Protein AF-A0A851W8B3-F1 (afdb_monomer_lite)

pLDDT: mean 76.83, std 20.34, range [38.62, 98.0]

Structure (mmCIF, N/CA/C/O backbone):
data_AF-A0A851W8B3-F1
#
_entry.id   AF-A0A851W8B3-F1
#
loop_
_atom_site.group_PDB
_atom_site.id
_atom_site.type_symbol
_atom_site.label_atom_id
_atom_site.label_alt_id
_atom_site.label_comp_id
_atom_site.label_asym_id
_atom_site.label_entity_id
_atom_site.label_seq_id
_atom_site.pdbx_PDB_ins_code
_atom_site.Cartn_x
_atom_site.Cartn_y
_atom_site.Cartn_z
_atom_site.occupancy
_atom_site.B_iso_or_equiv
_atom_site.auth_seq_id
_atom_site.auth_comp_id
_atom_site.auth_asym_id
_atom_site.auth_atom_id
_atom_site.pdbx_PDB_model_num
ATOM 1 N N . ILE A 1 1 ? 58.079 38.198 -48.930 1.00 39.62 1 ILE A N 1
ATOM 2 C CA . ILE A 1 1 ? 57.297 39.442 -49.091 1.00 39.62 1 ILE A CA 1
ATOM 3 C C . ILE A 1 1 ? 56.030 39.096 -49.849 1.00 39.62 1 ILE A C 1
ATOM 5 O O . ILE A 1 1 ? 56.110 38.680 -50.996 1.00 39.62 1 ILE A O 1
ATOM 9 N N . ASP A 1 2 ? 54.919 39.129 -49.119 1.00 40.56 2 ASP A N 1
ATOM 10 C CA . ASP A 1 2 ? 53.546 38.775 -49.499 1.00 40.56 2 ASP A CA 1
ATOM 11 C C . ASP A 1 2 ? 53.030 39.463 -50.774 1.00 40.56 2 ASP A C 1
ATOM 13 O O . ASP A 1 2 ? 53.602 40.455 -51.233 1.00 40.56 2 ASP A O 1
ATOM 17 N N . PRO A 1 3 ? 51.857 39.026 -51.271 1.00 45.47 3 PRO A N 1
ATOM 18 C CA . PRO A 1 3 ? 50.714 39.882 -50.969 1.00 45.47 3 PRO A CA 1
ATOM 19 C C . PRO A 1 3 ? 49.412 39.152 -50.593 1.00 45.47 3 PRO A C 1
ATOM 21 O O . PRO A 1 3 ? 48.930 38.257 -51.275 1.00 45.47 3 PRO A O 1
ATOM 24 N N . SER A 1 4 ? 48.780 39.723 -49.566 1.00 39.28 4 SER A N 1
ATOM 25 C CA . SER A 1 4 ? 47.351 40.055 -49.504 1.00 39.28 4 SER A CA 1
ATOM 26 C C . SER A 1 4 ? 46.337 38.912 -49.379 1.00 39.28 4 SER A C 1
ATOM 28 O O . SER A 1 4 ? 45.771 38.409 -50.347 1.00 39.28 4 SER A O 1
ATOM 30 N N . GLY A 1 5 ? 45.987 38.619 -48.125 1.00 44.12 5 GLY A N 1
ATOM 31 C CA . GLY A 1 5 ? 44.724 37.981 -47.785 1.00 44.12 5 GLY A CA 1
ATOM 32 C C . GLY A 1 5 ? 43.527 38.917 -47.995 1.00 44.12 5 GLY A C 1
ATOM 33 O O . GLY A 1 5 ? 43.524 40.062 -47.543 1.00 44.12 5 GLY A O 1
ATOM 34 N N . LYS A 1 6 ? 42.466 38.384 -48.608 1.00 40.47 6 LYS A N 1
ATOM 35 C CA . LYS A 1 6 ? 41.079 38.820 -48.401 1.00 40.47 6 LYS A CA 1
ATOM 36 C C . LYS A 1 6 ? 40.182 37.587 -48.316 1.00 40.47 6 LYS A C 1
ATOM 38 O O . LYS A 1 6 ? 40.152 36.763 -49.222 1.00 40.47 6 LYS A O 1
ATOM 43 N N . ALA A 1 7 ? 39.468 37.474 -47.200 1.00 48.59 7 ALA A N 1
ATOM 44 C CA . ALA A 1 7 ? 38.486 36.431 -46.938 1.00 48.59 7 ALA A CA 1
ATOM 45 C C . ALA A 1 7 ? 37.214 36.621 -47.787 1.00 48.59 7 ALA A C 1
ATOM 47 O O . ALA A 1 7 ? 36.738 37.754 -47.900 1.00 48.59 7 ALA A O 1
ATOM 48 N N . PRO A 1 8 ? 36.569 35.543 -48.264 1.00 40.97 8 PRO A N 1
ATOM 49 C CA . PRO A 1 8 ? 35.159 35.565 -48.607 1.00 40.97 8 PRO A CA 1
ATOM 50 C C . PRO A 1 8 ? 34.329 35.100 -47.402 1.00 40.97 8 PRO A C 1
ATOM 52 O O . PRO A 1 8 ? 34.408 33.958 -46.957 1.00 40.97 8 PRO A O 1
ATOM 55 N N . ARG A 1 9 ? 33.499 36.006 -46.878 1.00 55.78 9 ARG A N 1
ATOM 56 C CA . ARG A 1 9 ? 32.347 35.665 -46.035 1.00 55.78 9 ARG A CA 1
ATOM 57 C C . ARG A 1 9 ? 31.191 35.222 -46.935 1.00 55.78 9 ARG A C 1
ATOM 59 O O . ARG A 1 9 ? 30.772 36.014 -47.773 1.00 55.78 9 ARG A O 1
ATOM 66 N N . LYS A 1 10 ? 30.656 34.018 -46.716 1.00 38.62 10 LYS A N 1
ATOM 67 C CA . LYS A 1 10 ? 29.293 33.528 -47.045 1.00 38.62 10 LYS A CA 1
ATOM 68 C C . LYS A 1 10 ? 29.279 32.021 -46.750 1.00 38.62 10 LYS A C 1
ATOM 70 O O . LYS A 1 10 ? 30.287 31.375 -46.969 1.00 38.62 10 LYS A O 1
ATOM 75 N N . SER A 1 11 ? 28.234 31.372 -46.269 1.00 41.12 11 SER A N 1
ATOM 76 C CA . SER A 1 11 ? 26.909 31.764 -45.799 1.00 41.12 11 SER A CA 1
ATOM 77 C C . SER A 1 11 ? 26.352 30.553 -45.047 1.00 41.12 11 SER A C 1
ATOM 79 O O . SER A 1 11 ? 26.668 29.416 -45.366 1.00 41.12 11 SER A O 1
ATOM 81 N N . LYS A 1 12 ? 25.531 30.853 -44.047 1.00 51.69 12 LYS A N 1
ATOM 82 C CA . LYS A 1 12 ? 24.602 29.993 -43.311 1.00 51.69 12 LYS A CA 1
ATOM 83 C C . LYS A 1 12 ? 24.050 28.824 -44.151 1.00 51.69 12 LYS A C 1
ATOM 85 O O . LYS A 1 12 ? 23.305 29.079 -45.089 1.00 51.69 12 LYS A O 1
ATOM 90 N N . GLU A 1 13 ? 24.322 27.586 -43.741 1.00 40.06 13 GLU A N 1
ATOM 91 C CA . GLU A 1 13 ? 23.494 26.434 -44.107 1.00 40.06 13 GLU A CA 1
ATOM 92 C C . GLU A 1 13 ? 23.106 25.678 -42.838 1.00 40.06 13 GLU A C 1
ATOM 94 O O . GLU A 1 13 ? 23.927 25.129 -42.104 1.00 40.06 13 GLU A O 1
ATOM 99 N N . SER A 1 14 ? 21.818 25.768 -42.535 1.00 48.31 14 SER A N 1
ATOM 100 C CA . SER A 1 14 ? 21.138 2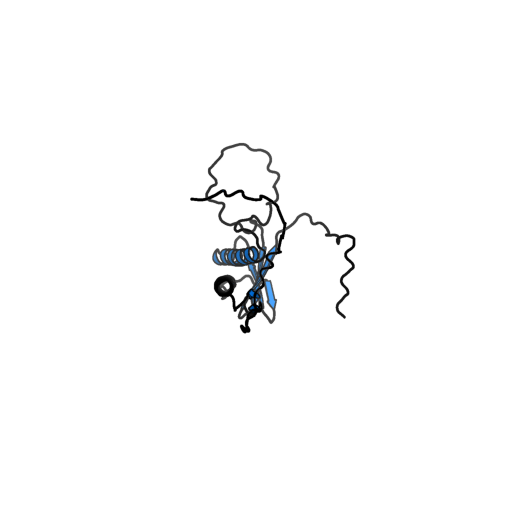5.015 -41.501 1.00 48.31 14 SER A CA 1
ATOM 101 C C . SER A 1 14 ? 21.162 23.539 -41.867 1.00 48.31 14 SER A C 1
ATOM 103 O O . SER A 1 14 ? 20.429 23.106 -42.748 1.00 48.31 14 SER A O 1
ATOM 105 N N . SER A 1 15 ? 21.945 22.755 -41.147 1.00 44.09 15 SER A N 1
ATOM 106 C CA . SER A 1 15 ? 21.656 21.338 -40.991 1.00 44.09 15 SER A CA 1
ATOM 107 C C . SER A 1 15 ? 21.432 21.112 -39.511 1.00 44.09 15 SER A C 1
ATOM 109 O O . SER A 1 15 ? 22.346 20.784 -38.760 1.00 44.09 15 SER A O 1
ATOM 111 N N . GLN A 1 16 ? 20.191 21.363 -39.087 1.00 54.66 16 GLN A N 1
ATOM 112 C CA . GLN A 1 16 ? 19.607 20.695 -37.930 1.00 54.66 16 GLN A CA 1
ATOM 113 C C . GLN A 1 16 ? 19.612 19.195 -38.244 1.00 54.66 16 GLN A C 1
ATOM 115 O O . GLN A 1 16 ? 18.591 18.618 -38.600 1.00 54.66 16 GLN A O 1
ATOM 120 N N . HIS A 1 17 ? 20.784 18.567 -38.205 1.00 53.41 17 HIS A N 1
ATOM 121 C CA . HIS A 1 17 ? 20.841 17.127 -38.137 1.00 53.41 17 HIS A CA 1
ATOM 122 C C . HIS A 1 17 ? 20.337 16.804 -36.741 1.00 53.41 17 HIS A C 1
ATOM 124 O O . HIS A 1 17 ? 20.988 17.140 -35.751 1.00 53.41 17 HIS A O 1
ATOM 130 N N . SER A 1 18 ? 19.121 16.258 -36.695 1.00 57.16 18 SER A N 1
ATOM 131 C CA . SER A 1 18 ? 18.605 15.525 -35.551 1.00 57.16 18 SER A CA 1
ATOM 132 C C . SER A 1 18 ? 19.767 14.727 -3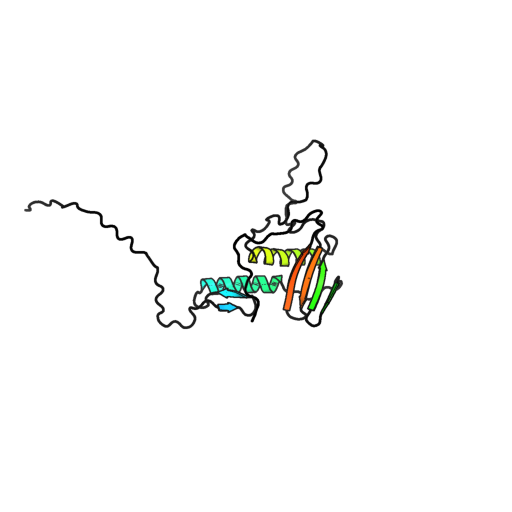4.978 1.00 57.16 18 SER A C 1
ATOM 134 O O . SER A 1 18 ? 20.280 13.813 -35.629 1.00 57.16 18 SER A O 1
ATOM 136 N N . LEU A 1 19 ? 20.253 15.130 -33.805 1.00 58.81 19 LEU A N 1
ATOM 137 C CA . LEU A 1 19 ? 21.128 14.294 -33.001 1.00 58.81 19 LEU A CA 1
ATOM 138 C C . LEU A 1 19 ? 20.236 13.194 -32.423 1.00 58.81 19 LEU A C 1
ATOM 140 O O . LEU A 1 19 ? 20.034 13.122 -31.214 1.00 58.81 19 LEU A O 1
ATOM 144 N N . ASP A 1 20 ? 19.663 12.371 -33.303 1.00 61.91 20 ASP A N 1
ATOM 145 C CA . ASP A 1 20 ? 19.146 11.071 -32.934 1.00 61.91 20 ASP A CA 1
ATOM 146 C C . ASP A 1 20 ? 20.363 10.313 -32.437 1.00 61.91 20 ASP A C 1
ATOM 148 O O . ASP A 1 20 ? 21.236 9.885 -33.198 1.00 61.91 20 ASP A O 1
ATOM 152 N N . GLN A 1 21 ? 20.492 10.279 -31.117 1.00 64.75 21 GLN A N 1
ATOM 153 C CA . GLN A 1 21 ? 21.560 9.586 -30.439 1.00 64.75 21 GLN A CA 1
ATOM 154 C C . GLN A 1 21 ? 21.357 8.092 -30.708 1.00 64.75 21 GLN A C 1
ATOM 156 O O . GLN A 1 21 ? 20.603 7.412 -30.018 1.00 64.75 21 GLN A O 1
ATOM 161 N N . MET A 1 22 ? 21.982 7.592 -31.772 1.00 69.38 22 MET A N 1
ATOM 162 C CA . MET A 1 22 ? 21.899 6.189 -32.149 1.00 69.38 22 MET A CA 1
ATOM 163 C C . MET A 1 22 ? 22.708 5.363 -31.151 1.00 69.38 22 MET A C 1
ATOM 165 O O . MET A 1 22 ? 23.924 5.525 -31.033 1.00 69.38 22 MET A O 1
ATOM 169 N N . ILE A 1 23 ? 22.033 4.467 -30.433 1.00 65.75 23 ILE A N 1
ATOM 170 C CA . ILE A 1 23 ? 22.700 3.422 -29.659 1.00 65.75 23 ILE A CA 1
ATOM 171 C C . ILE A 1 23 ? 23.107 2.333 -30.652 1.00 65.75 23 ILE A C 1
ATOM 173 O O . ILE A 1 23 ? 22.267 1.753 -31.337 1.00 65.75 23 ILE A O 1
ATOM 177 N N . ILE A 1 24 ? 24.413 2.100 -30.775 1.00 65.25 24 ILE A N 1
ATOM 178 C CA . ILE A 1 24 ? 24.954 1.058 -31.647 1.00 65.25 24 ILE A CA 1
ATOM 179 C C . ILE A 1 24 ? 24.962 -0.251 -30.855 1.00 65.25 24 ILE A C 1
ATOM 181 O O . ILE A 1 24 ? 25.827 -0.460 -30.003 1.00 65.25 24 ILE A O 1
ATOM 185 N N . ASP A 1 25 ? 24.017 -1.141 -31.158 1.00 57.09 25 ASP A N 1
ATOM 186 C CA . ASP A 1 25 ? 23.959 -2.497 -30.602 1.00 57.09 25 ASP A CA 1
ATOM 187 C C . ASP A 1 25 ? 25.095 -3.362 -31.174 1.00 57.09 25 ASP A C 1
ATOM 189 O O . ASP A 1 25 ? 24.918 -4.173 -32.084 1.00 57.09 25 ASP A O 1
ATOM 193 N N . ALA A 1 26 ? 26.299 -3.212 -30.621 1.00 62.09 26 ALA A N 1
ATOM 194 C CA . ALA A 1 26 ? 27.476 -4.012 -30.963 1.00 62.09 26 ALA A CA 1
ATOM 195 C C . ALA A 1 26 ? 27.431 -5.419 -30.322 1.00 62.09 26 ALA A C 1
ATOM 197 O O . ALA A 1 26 ? 28.365 -5.847 -29.645 1.00 62.09 26 ALA A O 1
ATOM 198 N N . GLY A 1 27 ? 26.318 -6.141 -30.482 1.00 61.00 27 GLY A N 1
ATOM 199 C CA . GLY A 1 27 ? 26.193 -7.542 -30.060 1.00 61.00 27 GLY A CA 1
ATOM 200 C C . GLY A 1 27 ? 26.183 -7.790 -28.544 1.00 61.00 27 GLY A C 1
ATOM 201 O O . GLY A 1 27 ? 26.359 -8.932 -28.109 1.00 61.00 27 GLY A O 1
ATOM 202 N N . GLN A 1 28 ? 25.965 -6.761 -27.716 1.00 62.56 28 GLN A N 1
ATOM 203 C CA . GLN A 1 28 ? 25.822 -6.928 -26.269 1.00 62.56 28 GLN A CA 1
ATOM 204 C C . GLN A 1 28 ? 24.523 -7.676 -25.942 1.00 62.56 28 GLN A C 1
ATOM 206 O O . GLN A 1 28 ? 23.408 -7.207 -26.165 1.00 62.56 28 GLN A O 1
ATOM 211 N N . ARG A 1 29 ? 24.659 -8.870 -25.363 1.00 63.34 29 ARG A N 1
ATOM 212 C CA . ARG A 1 29 ? 23.522 -9.615 -24.817 1.00 63.34 29 ARG A CA 1
ATOM 213 C C . ARG A 1 29 ? 23.016 -8.853 -23.581 1.00 63.34 29 ARG A C 1
ATOM 215 O O . ARG A 1 29 ? 23.809 -8.615 -22.678 1.00 63.34 29 ARG A O 1
ATOM 222 N N . GLN A 1 30 ? 21.706 -8.572 -23.511 1.00 63.38 30 GLN A N 1
ATOM 223 C CA . GLN A 1 30 ? 20.963 -7.957 -22.378 1.00 63.38 30 GLN A CA 1
ATOM 224 C C . GLN A 1 30 ? 20.744 -6.422 -22.380 1.00 63.38 30 GLN A C 1
ATOM 226 O O . GLN A 1 30 ? 20.554 -5.841 -21.312 1.00 63.38 30 GLN A O 1
ATOM 231 N N . LEU A 1 31 ? 20.679 -5.768 -23.545 1.00 64.12 31 LEU A N 1
ATOM 232 C CA . LEU A 1 31 ? 20.329 -4.336 -23.640 1.00 64.12 31 LEU A CA 1
ATOM 233 C C . LEU A 1 31 ? 18.828 -4.019 -23.470 1.00 64.12 31 LEU A C 1
ATOM 235 O O . LEU A 1 31 ? 18.459 -2.870 -23.251 1.00 64.12 31 LEU A O 1
ATOM 239 N N . GLY A 1 32 ? 17.950 -5.025 -23.521 1.00 79.75 32 GLY A N 1
ATOM 240 C CA . GLY A 1 32 ? 16.510 -4.820 -23.348 1.00 79.75 32 GLY A CA 1
ATOM 241 C C . GLY A 1 32 ? 16.104 -4.543 -21.897 1.00 79.75 32 GLY A C 1
ATOM 242 O O . GLY A 1 32 ? 16.607 -5.189 -20.972 1.00 79.75 32 GLY A O 1
ATOM 243 N N . ALA A 1 33 ? 15.140 -3.636 -21.707 1.00 89.06 33 ALA A N 1
ATOM 244 C CA . ALA A 1 33 ? 14.465 -3.446 -20.427 1.00 89.06 33 ALA A CA 1
ATOM 245 C C . ALA A 1 33 ? 13.761 -4.743 -19.993 1.00 89.06 33 ALA A C 1
ATOM 247 O O . ALA A 1 33 ? 13.142 -5.442 -20.798 1.00 89.06 33 ALA A O 1
ATOM 248 N N . ARG A 1 34 ? 13.872 -5.086 -18.710 1.00 91.44 34 ARG A N 1
ATOM 249 C CA . ARG A 1 34 ? 13.307 -6.306 -18.121 1.00 91.44 34 ARG A CA 1
ATOM 250 C C . ARG A 1 34 ? 12.544 -5.949 -16.860 1.00 91.44 34 ARG A C 1
ATOM 252 O O . ARG A 1 34 ? 12.955 -5.057 -16.123 1.00 91.44 34 ARG A O 1
ATOM 259 N N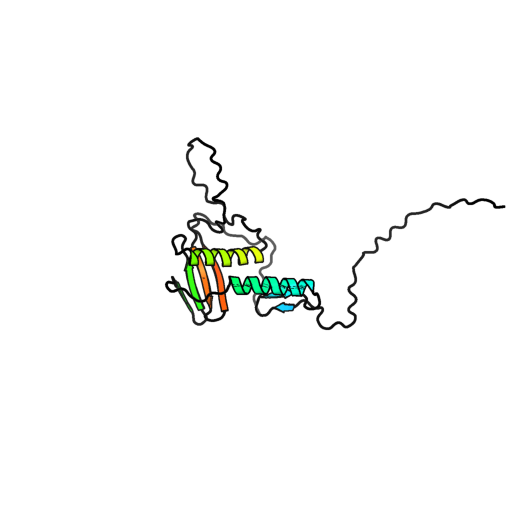 . GLN A 1 35 ? 11.471 -6.683 -16.584 1.00 94.75 35 GLN A N 1
ATOM 260 C CA . GLN A 1 35 ? 10.748 -6.554 -15.327 1.00 94.75 35 GLN A CA 1
ATOM 261 C C . GLN A 1 35 ? 11.340 -7.493 -14.278 1.00 94.75 35 GLN A C 1
ATOM 263 O O . GLN A 1 35 ? 11.504 -8.692 -14.519 1.00 94.75 35 GLN A O 1
ATOM 268 N N . CYS A 1 36 ? 11.647 -6.971 -13.095 1.00 94.12 36 CYS A N 1
ATOM 269 C CA . CYS A 1 36 ? 12.012 -7.816 -11.970 1.00 94.12 36 CYS A CA 1
ATOM 270 C C . CYS A 1 36 ? 10.790 -8.618 -11.504 1.00 94.12 36 CYS A C 1
ATOM 272 O O . CYS A 1 36 ? 9.820 -8.042 -11.023 1.00 94.12 36 CYS A O 1
ATOM 274 N N . GLY A 1 37 ? 10.859 -9.950 -11.540 1.00 91.12 37 GLY A N 1
ATOM 275 C CA . GLY A 1 37 ? 9.746 -10.818 -11.123 1.00 91.12 37 GLY A CA 1
ATOM 276 C C . GLY A 1 37 ? 9.403 -10.776 -9.629 1.00 91.12 37 GLY A C 1
ATOM 277 O O . GLY A 1 37 ? 8.519 -11.498 -9.189 1.00 91.12 37 GLY A O 1
ATOM 278 N N . SER A 1 38 ? 10.113 -9.975 -8.828 1.00 89.44 38 SER A N 1
ATOM 279 C CA . SER A 1 38 ? 9.914 -9.929 -7.377 1.00 89.44 38 SER A CA 1
ATOM 280 C C . SER A 1 38 ? 9.722 -8.544 -6.764 1.00 89.44 38 SER A C 1
ATOM 282 O O . SER A 1 38 ? 9.244 -8.470 -5.635 1.00 89.44 38 SER A O 1
ATOM 284 N N . CYS A 1 39 ? 10.068 -7.468 -7.477 1.00 91.81 39 CYS A N 1
ATOM 285 C CA . CYS A 1 39 ? 9.668 -6.102 -7.123 1.00 91.81 39 CYS A CA 1
ATOM 286 C C . CYS A 1 39 ? 8.846 -5.413 -8.218 1.00 91.81 39 CYS A C 1
ATOM 288 O O . CYS A 1 39 ? 8.331 -4.331 -7.988 1.00 91.81 39 CYS A O 1
ATOM 290 N N . GLY A 1 40 ? 8.714 -6.013 -9.405 1.00 91.00 40 GLY A N 1
ATOM 291 C CA . GLY A 1 40 ? 7.934 -5.460 -10.513 1.00 91.00 40 GLY A CA 1
ATOM 292 C C . GLY A 1 40 ? 8.604 -4.306 -11.263 1.00 91.00 40 GLY A C 1
ATOM 293 O O . GLY A 1 40 ? 8.073 -3.885 -12.287 1.00 91.00 40 GLY A O 1
ATOM 294 N N . MET A 1 41 ? 9.765 -3.818 -10.810 1.00 93.50 41 MET A N 1
ATOM 295 C CA . MET A 1 41 ? 10.452 -2.684 -11.431 1.00 93.50 41 MET A CA 1
ATOM 296 C C . MET A 1 41 ? 10.986 -3.039 -12.826 1.00 93.50 41 MET A C 1
ATOM 298 O O . MET A 1 41 ? 11.635 -4.076 -13.000 1.00 93.50 41 MET A O 1
ATOM 302 N N . LEU A 1 42 ? 10.744 -2.163 -13.804 1.00 93.75 42 LEU A N 1
ATOM 303 C CA . LEU A 1 42 ? 11.372 -2.212 -15.125 1.00 93.75 42 LEU A CA 1
ATOM 304 C C . LEU A 1 42 ? 12.765 -1.577 -15.056 1.00 93.75 42 LEU A C 1
ATOM 306 O O . LEU A 1 42 ? 12.915 -0.482 -14.520 1.00 93.75 42 LEU A O 1
ATOM 310 N N . TYR A 1 43 ? 13.780 -2.265 -15.573 1.00 93.81 43 TYR A N 1
ATOM 311 C CA . TYR A 1 43 ? 15.157 -1.761 -15.622 1.00 93.81 43 TYR A CA 1
ATOM 312 C C . TYR A 1 43 ? 15.950 -2.403 -16.761 1.00 93.81 43 TYR A C 1
ATOM 314 O O . TYR A 1 43 ? 15.646 -3.529 -17.162 1.00 93.81 43 TYR A O 1
ATOM 322 N N . ALA A 1 44 ? 16.987 -1.730 -17.261 1.00 93.06 44 ALA A N 1
ATOM 323 C CA . ALA A 1 44 ? 17.931 -2.307 -18.215 1.00 93.06 44 ALA A CA 1
ATOM 324 C C . ALA A 1 44 ? 19.139 -2.927 -17.478 1.00 93.06 44 ALA A C 1
ATOM 326 O O . ALA A 1 44 ? 19.954 -2.199 -16.913 1.00 93.06 44 ALA A O 1
ATOM 327 N N . PRO A 1 45 ? 19.329 -4.263 -17.470 1.00 89.81 45 PRO A N 1
ATOM 328 C CA . PRO A 1 45 ? 20.452 -4.881 -16.757 1.00 89.81 45 PRO A CA 1
ATOM 329 C C . PRO A 1 45 ? 21.825 -4.542 -17.345 1.00 89.81 45 PRO A C 1
ATOM 331 O O . PRO A 1 45 ? 22.821 -4.636 -16.627 1.00 89.81 45 PRO A O 1
ATOM 334 N N . GLY A 1 46 ? 21.870 -4.190 -18.635 1.00 86.81 46 GLY A N 1
ATOM 335 C CA . GLY A 1 46 ? 23.081 -3.752 -19.329 1.00 86.81 46 GLY A CA 1
ATOM 336 C C . GLY A 1 46 ? 23.552 -2.348 -18.939 1.00 86.81 46 GLY A C 1
ATOM 337 O O . GLY A 1 46 ? 24.710 -2.024 -19.186 1.00 86.81 46 GLY A O 1
ATOM 338 N N . ILE A 1 47 ? 22.697 -1.542 -18.297 1.00 89.06 47 ILE A N 1
ATOM 339 C CA . ILE A 1 47 ? 23.030 -0.195 -17.824 1.00 89.06 47 ILE A CA 1
ATOM 340 C C . ILE A 1 47 ? 23.352 -0.269 -16.317 1.00 89.06 47 ILE A C 1
ATOM 342 O O . ILE A 1 47 ? 22.497 -0.672 -15.518 1.00 89.06 47 ILE A O 1
ATOM 346 N N . PRO A 1 48 ? 24.582 0.071 -15.884 1.00 90.88 48 PRO A N 1
ATOM 347 C CA . PRO A 1 48 ? 24.979 -0.064 -14.483 1.00 90.88 48 PRO A CA 1
ATOM 348 C C . PRO A 1 48 ? 24.192 0.863 -13.545 1.00 90.88 48 PRO A C 1
ATOM 350 O O . PRO A 1 48 ? 23.893 0.466 -12.414 1.00 90.88 48 PRO A O 1
ATOM 353 N N . GLU A 1 49 ? 23.804 2.053 -14.006 1.00 93.69 49 GLU A N 1
ATOM 354 C CA . GLU A 1 49 ? 22.979 3.013 -13.265 1.00 93.69 49 GLU A CA 1
ATOM 355 C C . GLU A 1 49 ? 21.589 2.436 -12.958 1.00 93.69 49 GLU A C 1
ATOM 357 O O . GLU A 1 49 ? 21.180 2.398 -11.793 1.00 93.69 49 GLU A O 1
ATOM 362 N N . ASP A 1 50 ? 20.909 1.893 -13.972 1.00 94.25 50 ASP A N 1
ATOM 363 C CA . ASP A 1 50 ? 19.612 1.218 -13.840 1.00 94.25 50 ASP A CA 1
ATOM 364 C C . ASP A 1 50 ? 19.693 0.031 -12.884 1.00 94.25 50 ASP A C 1
ATOM 366 O O . ASP A 1 50 ? 18.837 -0.148 -12.014 1.00 94.25 50 ASP A O 1
ATOM 370 N N . ARG A 1 51 ? 20.748 -0.784 -13.000 1.00 92.88 51 ARG A N 1
ATOM 371 C CA . ARG A 1 51 ? 20.963 -1.918 -12.095 1.00 92.88 51 ARG A CA 1
ATOM 372 C C . ARG A 1 51 ? 21.124 -1.452 -10.649 1.00 92.88 51 ARG A C 1
ATOM 374 O O . ARG A 1 51 ? 20.597 -2.094 -9.737 1.00 92.88 51 ARG A O 1
ATOM 381 N N . LEU A 1 52 ? 21.838 -0.354 -10.414 1.00 95.62 52 LEU A N 1
ATOM 382 C CA . LEU A 1 52 ? 22.008 0.207 -9.077 1.00 95.62 52 LEU A CA 1
ATOM 383 C C . LEU A 1 52 ? 20.690 0.770 -8.529 1.00 95.62 52 LEU A C 1
ATOM 385 O O . LEU A 1 52 ? 20.364 0.532 -7.362 1.00 95.62 52 LEU A O 1
ATOM 389 N N . GLN A 1 53 ? 19.914 1.470 -9.358 1.00 94.94 53 GLN A N 1
ATOM 390 C CA . GLN A 1 53 ? 18.583 1.955 -8.997 1.00 94.94 53 GLN A CA 1
ATOM 391 C C . GLN A 1 53 ? 17.642 0.795 -8.658 1.00 94.94 53 GLN A C 1
ATOM 393 O O . GLN A 1 53 ? 16.993 0.831 -7.611 1.00 94.94 53 GLN A O 1
ATOM 398 N N . HIS A 1 54 ? 17.655 -0.268 -9.464 1.00 95.75 54 HIS A N 1
ATOM 399 C CA . HIS A 1 54 ? 16.917 -1.501 -9.203 1.00 95.75 54 HIS A CA 1
ATOM 400 C C . HIS A 1 54 ? 17.251 -2.080 -7.836 1.00 95.75 54 HIS A C 1
ATOM 402 O O . HIS A 1 54 ? 16.344 -2.344 -7.057 1.00 95.75 54 HIS A O 1
ATOM 408 N N . LEU A 1 55 ? 18.532 -2.225 -7.493 1.00 96.06 55 LEU A N 1
ATOM 409 C CA . LEU A 1 55 ? 18.928 -2.774 -6.193 1.00 96.06 55 LEU A CA 1
ATOM 410 C C . LEU A 1 55 ? 18.436 -1.914 -5.019 1.00 96.06 55 LEU A C 1
ATOM 412 O O . LEU A 1 55 ? 17.972 -2.456 -4.013 1.00 96.06 55 LEU A O 1
ATOM 416 N N . ARG A 1 56 ? 18.505 -0.582 -5.144 1.00 95.00 56 ARG A N 1
ATOM 417 C CA . ARG A 1 56 ? 18.017 0.351 -4.113 1.00 95.00 56 ARG A CA 1
ATOM 418 C C . ARG A 1 56 ? 16.503 0.257 -3.943 1.00 95.00 56 ARG A C 1
ATOM 420 O O . ARG A 1 56 ? 16.030 0.109 -2.816 1.00 95.00 56 ARG A O 1
ATOM 427 N N . HIS A 1 57 ? 15.762 0.317 -5.048 1.00 94.19 57 HIS A N 1
ATOM 428 C CA . HIS A 1 57 ? 14.307 0.194 -5.048 1.00 94.19 57 HIS A CA 1
ATOM 429 C C . HIS A 1 57 ? 13.878 -1.176 -4.508 1.00 94.19 57 HIS A C 1
ATOM 431 O O . HIS A 1 57 ? 13.085 -1.248 -3.574 1.00 94.19 57 HIS A O 1
ATOM 437 N N . HIS A 1 58 ? 14.477 -2.257 -5.009 1.00 95.62 58 HIS A N 1
ATOM 438 C CA . HIS A 1 58 ? 14.183 -3.631 -4.607 1.00 95.62 58 HIS A CA 1
ATOM 439 C C . HIS A 1 58 ? 14.347 -3.839 -3.103 1.00 95.62 58 HIS A C 1
ATOM 441 O O . HIS A 1 58 ? 13.475 -4.415 -2.452 1.00 95.62 58 HIS A O 1
ATOM 447 N N . ARG A 1 59 ? 15.443 -3.328 -2.530 1.00 94.50 59 ARG A N 1
ATOM 448 C CA . ARG A 1 59 ? 15.676 -3.376 -1.085 1.00 94.50 59 ARG A CA 1
ATOM 449 C C . ARG A 1 59 ? 14.609 -2.594 -0.319 1.00 94.50 59 ARG A C 1
ATOM 451 O O . ARG A 1 59 ? 14.002 -3.147 0.593 1.00 94.50 59 ARG A O 1
ATOM 458 N N . ARG A 1 60 ? 14.362 -1.340 -0.710 1.00 93.19 60 ARG A N 1
ATOM 459 C CA . ARG A 1 60 ? 13.380 -0.458 -0.060 1.00 93.19 60 ARG A CA 1
ATOM 460 C C . ARG A 1 60 ? 11.975 -1.070 -0.077 1.00 93.19 60 ARG A C 1
ATOM 462 O O . ARG A 1 60 ? 11.311 -1.087 0.956 1.00 93.19 60 ARG A O 1
ATOM 469 N N . LEU A 1 61 ? 11.547 -1.594 -1.224 1.00 93.38 61 LEU A N 1
ATOM 470 C CA . LEU A 1 61 ? 10.235 -2.210 -1.396 1.00 93.38 61 LEU A CA 1
ATOM 471 C C . LEU A 1 61 ? 10.108 -3.479 -0.543 1.00 93.38 61 LEU A C 1
ATOM 473 O O . LEU A 1 61 ? 9.152 -3.622 0.214 1.00 93.38 61 LEU A O 1
ATOM 477 N N . ARG A 1 62 ? 11.098 -4.380 -0.597 1.00 92.50 62 ARG A N 1
ATOM 478 C CA . ARG A 1 62 ? 11.055 -5.637 0.167 1.00 92.50 62 ARG A CA 1
ATOM 479 C C . ARG A 1 62 ? 11.104 -5.434 1.673 1.00 92.50 62 ARG A C 1
ATOM 481 O O . ARG A 1 62 ? 10.418 -6.148 2.399 1.00 92.50 62 ARG A O 1
ATOM 488 N N . GLU A 1 63 ? 11.902 -4.485 2.149 1.00 92.81 63 GLU A N 1
ATOM 489 C CA . GLU A 1 63 ? 11.956 -4.152 3.572 1.00 92.81 63 GLU A CA 1
ATOM 490 C C . GLU A 1 63 ? 10.639 -3.502 4.026 1.00 92.81 63 GLU A C 1
ATOM 492 O O . GLU A 1 63 ? 10.046 -3.949 5.010 1.00 92.81 63 GLU A O 1
ATOM 497 N N . GLY A 1 64 ? 10.121 -2.527 3.272 1.00 92.69 64 GLY A N 1
ATOM 498 C CA . GLY A 1 64 ? 8.913 -1.800 3.662 1.00 92.69 64 GLY A CA 1
ATOM 499 C C . GLY A 1 64 ? 7.601 -2.572 3.468 1.00 92.69 64 GLY A C 1
ATOM 500 O O . GLY A 1 64 ? 6.633 -2.296 4.173 1.00 92.69 64 GLY A O 1
ATOM 501 N N . LEU A 1 65 ? 7.557 -3.608 2.625 1.00 95.12 65 LEU A N 1
ATOM 502 C CA . LEU A 1 65 ? 6.407 -4.524 2.522 1.00 95.12 65 LEU A CA 1
ATOM 503 C C . LEU A 1 65 ? 6.517 -5.750 3.441 1.00 95.12 65 LEU A C 1
ATOM 505 O O . LEU A 1 65 ? 5.555 -6.503 3.594 1.00 95.12 65 LEU A O 1
ATOM 509 N N . ARG A 1 66 ? 7.651 -5.947 4.124 1.00 94.31 66 ARG A N 1
ATOM 510 C CA . ARG A 1 66 ? 7.830 -7.080 5.039 1.00 94.31 66 ARG A CA 1
ATOM 511 C C . ARG A 1 66 ? 6.823 -7.031 6.188 1.00 94.31 66 ARG A C 1
ATOM 513 O O . ARG A 1 66 ? 6.750 -6.041 6.919 1.00 94.31 66 ARG A O 1
ATOM 520 N N . TYR A 1 67 ? 6.115 -8.135 6.404 1.00 94.69 67 TYR A N 1
ATOM 521 C CA . TYR A 1 67 ? 5.176 -8.304 7.510 1.00 94.69 67 TYR A CA 1
ATOM 522 C C . TYR A 1 67 ? 5.383 -9.676 8.148 1.00 94.69 67 TYR A C 1
ATOM 524 O O . TYR A 1 67 ? 5.270 -10.690 7.472 1.00 94.69 67 TYR A O 1
ATOM 532 N N . LEU A 1 68 ? 5.731 -9.699 9.435 1.00 91.31 68 LEU A N 1
ATOM 533 C CA . LEU A 1 68 ? 6.017 -10.933 10.185 1.00 91.31 68 LEU A CA 1
ATOM 534 C C . LEU A 1 68 ? 4.870 -11.358 11.108 1.00 91.31 68 LEU A C 1
ATOM 536 O O . LEU A 1 68 ? 4.971 -12.372 11.789 1.00 91.31 68 LEU A O 1
ATOM 540 N N . GLY A 1 69 ? 3.805 -10.563 11.151 1.00 90.56 69 GLY A N 1
ATOM 541 C CA . GLY A 1 69 ? 2.731 -10.713 12.115 1.00 90.56 69 GLY A CA 1
ATOM 542 C C . GLY A 1 69 ? 2.968 -9.975 13.430 1.00 90.56 69 GLY A C 1
ATOM 543 O O . GLY A 1 69 ? 4.099 -9.684 13.832 1.00 90.56 69 GLY A O 1
ATOM 544 N N . TRP A 1 70 ? 1.869 -9.643 14.099 1.00 92.31 70 TRP A N 1
ATOM 545 C CA . TRP A 1 70 ? 1.831 -9.004 15.409 1.00 92.31 70 TRP A CA 1
ATOM 546 C C . TRP A 1 70 ? 1.108 -9.896 16.416 1.00 92.31 70 TRP A C 1
ATOM 548 O O . TRP A 1 70 ? 0.250 -10.698 16.072 1.00 92.31 70 TRP A O 1
ATOM 558 N N . LYS A 1 71 ? 1.407 -9.715 17.707 1.00 88.69 71 LYS A N 1
ATOM 559 C CA . LYS A 1 71 ? 0.721 -10.461 18.779 1.00 88.69 71 LYS A CA 1
ATOM 560 C C . LYS A 1 71 ? -0.783 -10.172 18.840 1.00 88.69 71 LYS A C 1
ATOM 562 O O . LYS A 1 71 ? -1.547 -11.010 19.299 1.00 88.69 71 LYS A O 1
ATOM 567 N N . LYS A 1 72 ? -1.187 -8.959 18.453 1.00 90.44 72 LYS A N 1
ATOM 568 C CA . LYS A 1 72 ? -2.585 -8.528 18.376 1.00 90.44 72 LYS A CA 1
ATOM 569 C C . LYS A 1 72 ? -2.805 -7.898 17.010 1.00 90.44 72 LYS A C 1
ATOM 571 O O . LYS A 1 72 ? -2.366 -6.777 16.770 1.00 90.44 72 LYS A O 1
ATOM 576 N N . GLU A 1 73 ? -3.463 -8.637 16.133 1.00 93.44 73 GLU A N 1
ATOM 577 C CA . GLU A 1 73 ? -3.879 -8.172 14.815 1.00 93.44 73 GLU A CA 1
ATOM 578 C C . GLU A 1 73 ? -5.398 -8.080 14.778 1.00 93.44 73 GLU A C 1
ATOM 580 O O . GLU A 1 73 ? -6.092 -8.950 15.302 1.00 93.44 73 GLU A O 1
ATOM 585 N N . ARG A 1 74 ? -5.923 -7.033 14.143 1.00 95.94 74 ARG A N 1
ATOM 586 C CA . ARG A 1 74 ? -7.348 -6.944 13.830 1.00 95.94 74 ARG A CA 1
ATOM 587 C C . ARG A 1 74 ? -7.561 -7.498 12.426 1.00 95.94 74 ARG A C 1
ATOM 589 O O . ARG A 1 74 ? -7.524 -6.745 11.455 1.00 95.94 74 ARG A O 1
ATOM 596 N N . VAL A 1 75 ? -7.728 -8.811 12.325 1.00 96.88 75 VAL A N 1
ATOM 597 C CA . VAL A 1 75 ? -8.051 -9.484 11.061 1.00 96.88 75 VAL A CA 1
ATOM 598 C C . VAL A 1 75 ? -9.543 -9.311 10.781 1.00 96.88 75 VAL A C 1
ATOM 600 O O . VAL A 1 75 ? -10.366 -9.608 11.642 1.00 96.88 75 VAL A O 1
ATOM 603 N N . VAL A 1 76 ? -9.887 -8.783 9.606 1.00 97.62 76 VAL A N 1
ATOM 604 C CA . VAL A 1 76 ? -11.283 -8.538 9.190 1.00 97.62 76 VAL A CA 1
ATOM 605 C C . VAL A 1 76 ? -11.769 -9.514 8.123 1.00 97.62 76 VAL A C 1
ATOM 607 O O . VAL A 1 76 ? -12.972 -9.651 7.932 1.00 97.62 76 VAL A O 1
ATOM 610 N N . ALA A 1 77 ? -10.848 -10.188 7.436 1.00 97.44 77 ALA A N 1
ATOM 611 C CA . ALA A 1 77 ? -11.153 -11.249 6.488 1.00 97.44 77 ALA A CA 1
ATOM 612 C C . ALA A 1 77 ? -9.946 -12.179 6.331 1.00 97.44 77 ALA A C 1
ATOM 614 O O . ALA A 1 77 ? -8.799 -11.725 6.385 1.00 97.44 77 ALA A O 1
ATOM 615 N N . GLU A 1 78 ? -10.213 -13.460 6.100 1.00 97.31 78 GLU A N 1
ATOM 616 C CA . GLU A 1 78 ? -9.211 -14.489 5.827 1.00 97.31 78 GLU A CA 1
ATOM 617 C C . GLU A 1 78 ? -9.521 -15.170 4.496 1.00 97.31 78 GLU A C 1
ATOM 619 O O . GLU A 1 78 ? -10.681 -15.365 4.132 1.00 97.31 78 GLU A O 1
ATOM 624 N N . PHE A 1 79 ? -8.463 -15.514 3.773 1.00 96.44 79 PHE A N 1
ATOM 625 C CA . PHE A 1 79 ? -8.492 -16.121 2.453 1.00 96.44 79 PHE A CA 1
ATOM 626 C C . PHE A 1 79 ? -7.467 -17.258 2.397 1.00 96.44 79 PHE A C 1
ATOM 628 O O . PHE A 1 79 ? -6.597 -17.391 3.258 1.00 96.44 79 PHE A O 1
ATOM 635 N N . TRP A 1 80 ? -7.552 -18.091 1.364 1.00 95.31 80 TRP A N 1
ATOM 636 C CA . TRP A 1 80 ? -6.623 -19.207 1.166 1.00 95.31 80 TRP A CA 1
ATOM 637 C C . TRP A 1 80 ? -5.198 -18.743 0.807 1.00 95.31 80 TRP A C 1
ATOM 639 O O . TRP A 1 80 ? -4.238 -19.477 1.026 1.00 95.31 80 TRP A O 1
ATOM 649 N N . ASP A 1 81 ? -5.050 -17.521 0.295 1.00 95.38 81 ASP A N 1
ATOM 650 C CA . ASP A 1 81 ? -3.794 -16.903 -0.138 1.00 95.38 81 ASP A CA 1
ATOM 651 C C . ASP A 1 81 ? -3.328 -15.743 0.767 1.00 95.38 81 ASP A C 1
ATOM 653 O O . ASP A 1 81 ? -2.268 -15.149 0.528 1.00 95.38 81 ASP A O 1
ATOM 657 N N . GLY A 1 82 ? -4.076 -15.428 1.831 1.00 96.38 82 GLY A N 1
ATOM 658 C CA . GLY A 1 82 ? -3.758 -14.315 2.720 1.00 96.38 82 GLY A CA 1
ATOM 659 C C . GLY A 1 82 ? -4.871 -13.899 3.671 1.00 96.38 82 GLY A C 1
ATOM 660 O O . GLY A 1 82 ? -5.834 -14.614 3.915 1.00 96.38 82 GLY A O 1
ATOM 661 N N . LYS A 1 83 ? -4.712 -12.716 4.258 1.00 97.12 83 LYS A N 1
ATOM 662 C CA . LYS A 1 83 ? -5.666 -12.119 5.198 1.00 97.12 83 LYS A CA 1
ATOM 663 C C . LYS A 1 83 ? -5.669 -10.603 5.087 1.00 97.12 83 LYS A C 1
ATOM 665 O O . LYS A 1 83 ? -4.671 -10.003 4.688 1.00 97.12 83 LYS A O 1
ATOM 670 N N . ILE A 1 84 ? -6.769 -9.979 5.491 1.00 98.00 84 ILE A N 1
ATOM 671 C CA . ILE A 1 84 ? -6.898 -8.522 5.564 1.00 98.00 84 ILE A CA 1
ATOM 672 C C . ILE A 1 84 ? -6.829 -8.080 7.022 1.00 98.00 84 ILE A C 1
ATOM 674 O O . ILE A 1 84 ? -7.635 -8.503 7.851 1.00 98.00 84 ILE A O 1
ATOM 678 N N . VAL A 1 85 ? -5.886 -7.187 7.318 1.00 97.31 85 VAL A N 1
ATOM 679 C CA . VAL A 1 85 ? -5.698 -6.564 8.633 1.00 97.31 85 VAL A CA 1
ATOM 680 C C . VAL A 1 85 ? -6.161 -5.109 8.579 1.00 97.31 85 VAL A C 1
ATOM 682 O O . VAL A 1 85 ? -5.732 -4.358 7.705 1.00 97.31 85 VAL A O 1
ATOM 685 N N . LEU A 1 86 ? -7.007 -4.699 9.526 1.00 96.69 86 LEU A N 1
ATOM 686 C CA . LEU A 1 86 ? -7.500 -3.326 9.665 1.00 96.69 86 LEU A CA 1
ATOM 687 C C . LEU A 1 86 ? -6.732 -2.565 10.752 1.00 96.69 86 LEU A C 1
ATOM 689 O O . LEU A 1 86 ? -6.713 -2.969 11.915 1.00 96.69 86 LEU A O 1
ATOM 693 N N . ILE A 1 87 ? -6.193 -1.407 10.389 1.00 95.38 87 ILE A N 1
ATOM 694 C CA . ILE A 1 87 ? -5.491 -0.475 11.268 1.00 95.38 87 ILE A CA 1
ATOM 695 C C . ILE A 1 87 ? -6.330 0.798 11.425 1.00 95.38 87 ILE A C 1
ATOM 697 O O . ILE A 1 87 ? -6.741 1.423 10.444 1.00 95.38 87 ILE A O 1
ATOM 701 N N . LEU A 1 88 ? -6.561 1.177 12.679 1.00 92.56 88 LEU A N 1
ATOM 702 C CA . LEU A 1 88 ? -7.289 2.368 13.106 1.00 92.56 88 LEU A CA 1
ATOM 703 C C . LEU A 1 88 ? -6.327 3.409 13.709 1.00 92.56 88 LEU A C 1
ATOM 705 O O . LEU A 1 88 ? -5.269 3.049 14.228 1.00 92.56 88 LEU A O 1
ATOM 709 N N . PRO A 1 89 ? -6.692 4.703 13.719 1.00 88.81 89 PRO A N 1
ATOM 710 C CA . PRO A 1 89 ? -5.852 5.789 14.245 1.00 88.81 89 PRO A CA 1
ATOM 711 C C . PRO A 1 89 ? -5.526 5.669 15.746 1.00 88.81 89 PRO A C 1
ATOM 713 O O . PRO A 1 89 ? -4.566 6.277 16.212 1.00 88.81 89 PRO A O 1
ATOM 716 N N . GLY A 1 90 ? -6.297 4.879 16.502 1.00 88.44 90 GLY A N 1
ATOM 717 C CA . GLY A 1 90 ? -6.062 4.597 17.924 1.00 88.44 90 GLY A CA 1
ATOM 718 C C . GLY A 1 90 ? -5.231 3.340 18.209 1.00 88.44 90 GLY A C 1
ATOM 719 O O . GLY A 1 90 ? -5.031 2.996 19.373 1.00 88.44 90 GLY A O 1
ATOM 720 N N . ASP A 1 91 ? -4.775 2.628 17.177 1.00 91.81 91 ASP A N 1
ATOM 721 C CA . ASP A 1 91 ? -4.026 1.385 17.350 1.00 91.81 91 ASP A CA 1
ATOM 722 C C . ASP A 1 91 ? -2.590 1.625 17.854 1.00 91.81 91 ASP A C 1
ATOM 724 O O . ASP A 1 91 ? -2.069 2.745 17.820 1.00 91.81 91 ASP A O 1
ATOM 728 N N . PRO A 1 92 ? -1.892 0.576 18.329 1.00 93.12 92 PRO A N 1
ATOM 729 C CA . PRO A 1 92 ? -0.511 0.706 18.769 1.00 93.12 92 PRO A CA 1
ATOM 730 C C . PRO A 1 92 ? 0.397 1.345 17.709 1.00 93.12 92 PRO A C 1
ATOM 732 O O . PRO A 1 92 ? 0.304 1.046 16.518 1.00 93.12 92 PRO A O 1
ATOM 735 N N . LYS A 1 93 ? 1.364 2.160 18.153 1.00 91.12 93 LYS A N 1
ATOM 736 C CA . LYS A 1 93 ? 2.272 2.914 17.265 1.00 91.12 93 LYS A CA 1
ATOM 737 C C . LYS A 1 93 ? 2.983 2.054 16.217 1.00 91.12 93 LYS A C 1
ATOM 739 O O . LYS A 1 93 ? 3.260 2.552 15.134 1.00 91.12 93 LYS A O 1
ATOM 744 N N . TYR A 1 94 ? 3.288 0.787 16.514 1.00 92.75 94 TYR A N 1
ATOM 745 C CA . TYR A 1 94 ? 3.914 -0.112 15.538 1.00 92.75 94 TYR A CA 1
ATOM 746 C C . TYR A 1 94 ? 3.004 -0.381 14.331 1.00 92.75 94 TYR A C 1
ATOM 748 O O . TYR A 1 94 ? 3.500 -0.458 13.209 1.00 92.75 94 TYR A O 1
ATOM 756 N N . ALA A 1 95 ? 1.689 -0.477 14.546 1.00 93.38 95 ALA A N 1
ATOM 757 C CA . ALA A 1 95 ? 0.716 -0.734 13.494 1.00 93.38 95 ALA A CA 1
ATOM 758 C C . ALA A 1 95 ? 0.537 0.508 12.624 1.00 93.38 95 ALA A C 1
ATOM 760 O O . ALA A 1 95 ? 0.669 0.441 11.404 1.00 93.38 95 ALA A O 1
ATOM 761 N N . ILE A 1 96 ? 0.363 1.664 13.270 1.00 91.56 96 ILE A N 1
ATOM 762 C CA . ILE A 1 96 ? 0.269 2.961 12.592 1.00 91.56 96 ILE A CA 1
ATOM 763 C C . ILE A 1 96 ? 1.538 3.237 11.777 1.00 91.56 96 ILE A C 1
ATOM 765 O O . ILE A 1 96 ? 1.455 3.594 10.603 1.00 91.56 96 ILE A O 1
ATOM 769 N N . ARG A 1 97 ? 2.722 3.010 12.359 1.00 91.44 97 ARG A N 1
ATOM 770 C CA . ARG A 1 97 ? 4.001 3.198 11.663 1.00 91.44 97 ARG A CA 1
ATOM 771 C C . ARG A 1 97 ? 4.125 2.278 10.453 1.00 91.44 97 ARG A C 1
ATOM 773 O O . ARG A 1 97 ? 4.635 2.712 9.425 1.00 91.44 97 ARG A O 1
ATOM 780 N N . LYS A 1 98 ? 3.639 1.034 10.548 1.00 94.50 98 LYS A N 1
ATOM 781 C CA . LYS A 1 98 ? 3.646 0.115 9.407 1.00 94.50 98 LYS A CA 1
ATOM 782 C C . LYS A 1 98 ? 2.728 0.592 8.284 1.00 94.50 98 LYS A C 1
ATOM 784 O O . LYS A 1 98 ? 3.138 0.571 7.129 1.00 94.50 98 LYS A O 1
ATOM 789 N N . ALA A 1 99 ? 1.527 1.067 8.615 1.00 92.94 99 ALA A N 1
ATOM 790 C CA . ALA A 1 99 ? 0.628 1.676 7.638 1.00 92.94 99 ALA A CA 1
ATOM 791 C C . ALA A 1 99 ? 1.285 2.878 6.941 1.00 92.94 99 ALA A C 1
ATOM 793 O O . ALA A 1 99 ? 1.264 2.963 5.717 1.00 92.94 99 ALA A O 1
ATOM 794 N N . GLN A 1 100 ? 1.921 3.775 7.701 1.00 91.31 100 GLN A N 1
ATOM 795 C CA . GLN A 1 100 ? 2.641 4.927 7.146 1.00 91.31 100 GLN A CA 1
ATOM 796 C C . GLN A 1 100 ? 3.792 4.511 6.219 1.00 91.31 100 GLN A C 1
ATOM 798 O O . GLN A 1 100 ? 3.959 5.104 5.159 1.00 91.31 100 GLN A O 1
ATOM 803 N N . GLU A 1 101 ? 4.565 3.490 6.593 1.00 92.69 101 GLU A N 1
ATOM 804 C CA . GLU A 1 101 ? 5.657 2.956 5.773 1.00 92.69 101 GLU A CA 1
ATOM 805 C C . GLU A 1 101 ? 5.148 2.400 4.435 1.00 92.69 101 GLU A C 1
ATOM 807 O O . GLU A 1 101 ? 5.643 2.800 3.382 1.00 92.69 101 GLU A O 1
ATOM 812 N N . VAL A 1 102 ? 4.129 1.532 4.467 1.00 94.00 102 VAL A N 1
ATOM 813 C CA . VAL A 1 102 ? 3.518 0.959 3.254 1.00 94.00 102 VAL A CA 1
ATOM 814 C C . VAL A 1 102 ? 2.957 2.065 2.365 1.00 94.00 102 VAL A C 1
ATOM 816 O O . VAL A 1 102 ? 3.164 2.065 1.156 1.00 94.00 102 VAL A O 1
ATOM 819 N N . LEU A 1 103 ? 2.283 3.046 2.956 1.00 90.88 103 LEU A N 1
ATOM 820 C CA . LEU A 1 103 ? 1.700 4.153 2.211 1.00 90.88 103 LEU A CA 1
ATOM 821 C C . LEU A 1 103 ? 2.749 5.068 1.578 1.00 90.88 103 LEU A C 1
ATOM 823 O O . LEU A 1 103 ? 2.556 5.491 0.446 1.00 90.88 103 LEU A O 1
ATOM 827 N N . ALA A 1 104 ? 3.861 5.331 2.264 1.00 89.12 104 ALA A N 1
ATOM 828 C CA . ALA A 1 104 ? 4.965 6.104 1.702 1.00 89.12 104 ALA A CA 1
ATOM 829 C C . ALA A 1 104 ? 5.655 5.380 0.531 1.00 89.12 104 ALA A C 1
ATOM 831 O O . ALA A 1 104 ? 6.226 6.035 -0.343 1.00 89.12 104 ALA A O 1
ATOM 832 N N . LEU A 1 105 ? 5.629 4.041 0.507 1.00 91.25 105 LEU A N 1
ATOM 833 C CA . LEU A 1 105 ? 6.050 3.274 -0.668 1.00 91.25 105 LEU A CA 1
ATOM 834 C C . LEU A 1 105 ? 5.072 3.471 -1.824 1.00 91.25 105 LEU A C 1
ATOM 836 O O . LEU A 1 105 ? 5.512 3.842 -2.903 1.00 91.25 105 LEU A O 1
ATOM 840 N N . VAL A 1 106 ? 3.768 3.298 -1.584 1.00 91.75 106 VAL A N 1
ATOM 841 C CA . VAL A 1 106 ? 2.729 3.500 -2.610 1.00 91.75 106 VAL A CA 1
ATOM 842 C C . VAL A 1 106 ? 2.809 4.905 -3.211 1.00 91.75 106 VAL A C 1
ATOM 844 O O . VAL A 1 106 ? 2.797 5.051 -4.428 1.00 91.75 106 VAL A O 1
ATOM 847 N N . ASP A 1 107 ? 2.972 5.932 -2.378 1.00 88.50 107 ASP A N 1
ATOM 848 C CA . ASP A 1 107 ? 3.098 7.316 -2.842 1.00 88.50 107 ASP A CA 1
ATOM 849 C C . ASP A 1 107 ? 4.325 7.508 -3.739 1.00 88.50 107 ASP A C 1
ATOM 851 O O . ASP A 1 107 ? 4.237 8.147 -4.785 1.00 88.50 107 ASP A O 1
ATOM 855 N N . SER A 1 108 ? 5.455 6.903 -3.361 1.00 87.62 108 SER A N 1
ATOM 856 C CA . SER A 1 108 ? 6.685 6.932 -4.156 1.00 87.62 108 SER A CA 1
ATOM 857 C C . SER A 1 108 ? 6.524 6.231 -5.507 1.00 87.62 108 SER A C 1
ATOM 859 O O . SER A 1 108 ? 7.119 6.692 -6.476 1.00 87.62 108 SER A O 1
ATOM 861 N N . GLU A 1 109 ? 5.753 5.143 -5.577 1.00 88.69 109 GLU A N 1
ATOM 862 C CA . GLU A 1 109 ? 5.498 4.400 -6.821 1.00 88.69 109 GLU A CA 1
ATOM 863 C C . GLU A 1 109 ? 4.540 5.142 -7.758 1.00 88.69 109 GLU A C 1
ATOM 865 O O . GLU A 1 109 ? 4.690 5.086 -8.974 1.00 88.69 109 GLU A O 1
ATOM 870 N N . LEU A 1 110 ? 3.581 5.882 -7.198 1.00 88.56 110 LEU A N 1
ATOM 871 C CA . LEU A 1 110 ? 2.651 6.720 -7.960 1.00 88.56 110 LEU A CA 1
ATOM 872 C C . LEU A 1 110 ? 3.248 8.090 -8.339 1.00 88.56 110 LEU A C 1
ATOM 874 O O . LEU A 1 110 ? 2.611 8.859 -9.055 1.00 88.56 110 LEU A O 1
ATOM 878 N N . GLY A 1 111 ? 4.458 8.407 -7.866 1.00 87.31 111 GLY A N 1
ATOM 879 C CA . GLY A 1 111 ? 5.150 9.666 -8.154 1.00 87.31 111 GLY A CA 1
ATOM 880 C C . GLY A 1 111 ? 4.706 10.857 -7.296 1.00 87.31 111 GLY A C 1
ATOM 881 O O . GLY A 1 111 ? 4.996 12.002 -7.642 1.00 87.31 111 GLY A O 1
ATOM 882 N N . PHE A 1 112 ? 4.024 10.624 -6.171 1.00 83.19 112 PHE A N 1
ATOM 883 C CA . PHE A 1 112 ? 3.653 11.692 -5.244 1.00 83.19 112 PHE A CA 1
ATOM 884 C C . PHE A 1 112 ? 4.863 12.160 -4.412 1.00 83.19 112 PHE A C 1
ATOM 886 O O . PHE A 1 112 ? 5.626 11.335 -3.898 1.00 83.19 112 PHE A O 1
ATOM 893 N N . PRO A 1 113 ? 5.050 13.481 -4.218 1.00 75.62 113 PRO A N 1
ATOM 894 C CA . PRO A 1 113 ? 6.137 13.989 -3.396 1.00 75.62 113 PRO A CA 1
ATOM 895 C C . PRO A 1 113 ? 5.917 13.667 -1.912 1.00 75.62 113 PRO A C 1
ATOM 897 O O . PRO A 1 113 ? 4.800 13.723 -1.390 1.00 75.62 113 PRO A O 1
ATOM 900 N N . ALA A 1 114 ? 7.008 13.360 -1.207 1.00 70.06 114 ALA A N 1
ATOM 901 C CA . ALA A 1 114 ? 6.966 13.020 0.211 1.00 70.06 114 ALA A CA 1
ATOM 902 C C . ALA A 1 114 ? 6.373 14.171 1.042 1.00 70.06 114 ALA A C 1
ATOM 904 O O . ALA A 1 114 ? 6.889 15.287 1.037 1.00 70.06 114 ALA A O 1
ATOM 905 N N . GLY A 1 115 ? 5.300 13.883 1.784 1.00 61.91 115 GLY A N 1
ATOM 906 C CA . GLY A 1 115 ? 4.627 14.867 2.635 1.00 61.91 115 GLY A CA 1
ATOM 907 C C . GLY A 1 115 ? 3.537 15.683 1.939 1.00 61.91 115 GLY A C 1
ATOM 908 O O . GLY A 1 115 ? 2.968 16.568 2.577 1.00 61.91 115 GLY A O 1
ATOM 909 N N . ALA A 1 116 ? 3.202 15.380 0.679 1.00 62.50 116 ALA A N 1
ATOM 910 C CA . ALA A 1 116 ? 1.999 15.922 0.064 1.00 62.50 116 ALA A CA 1
ATOM 911 C C . ALA A 1 116 ? 0.747 15.442 0.825 1.00 62.50 116 ALA A C 1
ATOM 913 O O . ALA A 1 116 ? 0.596 14.237 1.061 1.00 62.50 116 ALA A O 1
ATOM 914 N N . PRO A 1 117 ? -0.162 16.348 1.228 1.00 60.50 117 PRO A N 1
ATOM 915 C CA . PRO A 1 117 ? -1.427 15.945 1.821 1.00 60.50 117 PRO A CA 1
ATOM 916 C C . PRO A 1 117 ? -2.267 15.224 0.763 1.00 60.50 117 PRO A C 1
ATOM 918 O O . PRO A 1 117 ? -2.585 15.787 -0.280 1.00 60.50 117 PRO A O 1
ATOM 921 N N . ARG A 1 118 ? -2.634 13.968 1.037 1.00 60.50 118 ARG A N 1
ATOM 922 C CA . ARG A 1 118 ? -3.448 13.147 0.121 1.00 60.50 118 ARG A CA 1
ATOM 923 C C . ARG A 1 118 ? -4.931 13.498 0.141 1.00 60.50 118 ARG A C 1
ATOM 925 O O . ARG A 1 118 ? -5.670 13.091 -0.749 1.00 60.50 118 ARG A O 1
ATOM 932 N N . CYS A 1 119 ? -5.366 14.268 1.135 1.00 52.22 119 CYS A N 1
ATOM 933 C CA . CYS A 1 119 ? -6.740 14.726 1.258 1.00 52.22 119 CYS A CA 1
ATOM 934 C C . CYS A 1 119 ? -6.754 16.152 1.826 1.00 52.22 119 CYS A C 1
ATOM 936 O O . CYS A 1 119 ? -6.086 16.395 2.836 1.00 52.22 119 CYS A O 1
ATOM 938 N N . PRO A 1 120 ? -7.511 17.093 1.241 1.00 51.81 120 PRO A N 1
ATOM 939 C CA . PRO A 1 120 ? -7.911 18.282 1.975 1.00 51.81 120 PRO A CA 1
ATOM 940 C C . PRO A 1 120 ? -8.799 17.832 3.143 1.00 51.81 120 PRO A C 1
ATOM 942 O O . PRO A 1 120 ? -9.785 17.124 2.941 1.00 51.81 120 PRO A O 1
ATOM 945 N N . GLU A 1 121 ? -8.434 18.199 4.372 1.00 52.97 121 GLU A N 1
ATOM 946 C CA . GLU A 1 121 ? -9.324 18.034 5.524 1.00 52.97 121 GLU A CA 1
ATOM 947 C C . GLU A 1 121 ? -10.661 18.722 5.191 1.00 52.97 121 GLU A C 1
ATOM 949 O O . GLU A 1 121 ? -10.640 19.865 4.718 1.00 52.97 121 GLU A O 1
ATOM 954 N N . PRO A 1 122 ? -11.824 18.076 5.403 1.00 48.59 122 PRO A N 1
ATOM 955 C CA . PRO A 1 122 ? -13.094 18.763 5.245 1.00 48.59 122 PRO A CA 1
ATOM 956 C C . PRO A 1 122 ? -13.087 19.957 6.197 1.00 48.59 122 PRO A C 1
ATOM 958 O O . PRO A 1 122 ? -12.950 19.799 7.413 1.00 48.59 122 PRO A O 1
ATOM 961 N N . SER A 1 123 ? -13.193 21.162 5.638 1.00 42.56 123 SER A N 1
ATOM 962 C CA . SER A 1 123 ? -13.295 22.389 6.411 1.00 42.56 123 SER A CA 1
ATOM 963 C C . SER A 1 123 ? -14.560 22.306 7.257 1.00 42.56 123 SER A C 1
ATOM 965 O O . SER A 1 123 ? -15.668 22.602 6.815 1.00 42.56 123 SER A O 1
ATOM 967 N N . ARG A 1 124 ? -14.411 21.890 8.517 1.00 45.22 124 ARG A N 1
ATOM 968 C CA . ARG A 1 124 ? -15.427 22.175 9.526 1.00 45.22 124 ARG A CA 1
ATOM 969 C C . ARG A 1 124 ? -15.567 23.691 9.511 1.00 45.22 124 ARG A C 1
ATOM 971 O O . ARG A 1 124 ? -14.581 24.402 9.701 1.00 45.22 124 ARG A O 1
ATOM 978 N N . SER A 1 125 ? -16.763 24.173 9.197 1.00 38.75 125 SER A N 1
ATOM 979 C CA . SER A 1 125 ? -17.125 25.584 9.245 1.00 38.75 125 SER A CA 1
ATOM 980 C C . SER A 1 125 ? -16.950 26.083 10.680 1.00 38.75 125 SER A C 1
ATOM 982 O O . SER A 1 125 ? -17.872 26.037 11.493 1.00 38.75 125 SER A O 1
ATOM 984 N N . SER A 1 126 ? -15.731 26.491 11.018 1.00 41.25 126 SER A N 1
ATOM 985 C CA . SER A 1 126 ? -15.399 27.065 12.310 1.00 41.25 126 SER A CA 1
ATOM 986 C C . SER A 1 126 ? -15.829 28.520 12.282 1.00 41.25 126 SER A C 1
ATOM 988 O O . SER A 1 126 ? -15.169 29.379 11.695 1.00 41.25 126 SER A O 1
ATOM 990 N N . SER A 1 127 ? -16.971 28.779 12.909 1.00 41.66 127 SER A N 1
ATOM 991 C CA . SER A 1 127 ? -17.361 30.098 13.386 1.00 41.66 127 SER A CA 1
ATOM 992 C C . SER A 1 127 ? -16.152 30.814 13.992 1.00 41.66 127 SER A C 1
ATOM 994 O O . SER A 1 127 ? -15.417 30.249 14.801 1.00 41.66 127 SER A O 1
ATOM 996 N N . ARG A 1 128 ? -15.953 32.060 13.554 1.00 47.06 128 ARG A N 1
ATOM 997 C CA . ARG A 1 128 ? -14.902 32.990 13.980 1.00 47.06 128 ARG A CA 1
ATOM 998 C C . ARG A 1 128 ? -14.609 32.892 15.478 1.00 47.06 128 ARG A C 1
ATOM 1000 O O . ARG A 1 128 ? -15.474 33.251 16.270 1.00 47.06 128 ARG A O 1
ATOM 1007 N N . GLN A 1 129 ? -13.366 32.585 15.846 1.00 45.28 129 GLN A N 1
ATOM 1008 C CA . GLN A 1 129 ? -12.740 33.183 17.025 1.00 45.28 129 GLN A CA 1
ATOM 1009 C C . GLN A 1 129 ? -11.285 33.542 16.726 1.00 45.28 129 GLN A C 1
ATOM 1011 O O . GLN A 1 129 ? -10.518 32.760 16.169 1.00 45.28 129 GLN A O 1
ATOM 1016 N N . ASN A 1 130 ? -10.952 34.784 17.067 1.00 39.03 130 ASN A N 1
ATOM 1017 C CA . ASN A 1 130 ? -9.632 35.375 16.951 1.00 39.03 130 ASN A CA 1
ATOM 1018 C C . ASN A 1 130 ? -8.645 34.735 17.936 1.00 39.03 130 ASN A C 1
ATOM 1020 O O . ASN A 1 130 ? -8.979 34.517 19.098 1.00 39.03 130 ASN A O 1
ATOM 1024 N N . SER A 1 131 ? -7.386 34.664 17.499 1.00 44.44 131 SER A N 1
ATOM 1025 C CA . SER A 1 131 ? -6.193 35.143 18.218 1.00 44.44 131 SER A CA 1
ATOM 1026 C C . SER A 1 131 ? -5.051 34.138 18.408 1.00 44.44 131 SER A C 1
ATOM 1028 O O . SER A 1 131 ? -5.233 32.983 18.771 1.00 44.44 131 SER A O 1
ATOM 1030 N N . ARG A 1 132 ? -3.854 34.717 18.236 1.00 41.41 132 ARG A N 1
ATOM 1031 C CA . ARG A 1 132 ? -2.499 34.273 18.595 1.00 41.41 132 ARG A CA 1
ATOM 1032 C C . ARG A 1 132 ? -1.841 33.237 17.690 1.00 41.41 132 ARG A C 1
ATOM 1034 O O . ARG A 1 132 ? -1.933 32.030 17.871 1.00 41.41 132 ARG A O 1
ATOM 1041 N N . ILE A 1 133 ? -1.038 33.800 16.790 1.00 52.22 133 ILE A N 1
ATOM 1042 C CA . ILE A 1 133 ? 0.086 33.160 16.113 1.00 52.22 133 ILE A CA 1
ATOM 1043 C C . ILE A 1 133 ? 0.981 32.518 17.183 1.00 52.22 133 ILE A C 1
ATOM 1045 O O . ILE A 1 133 ? 1.646 33.213 17.948 1.00 52.22 133 ILE A O 1
ATOM 1049 N N . SER A 1 134 ? 0.967 31.189 17.235 1.00 44.03 134 SER A N 1
ATOM 1050 C CA . SER A 1 134 ? 1.984 30.370 17.896 1.00 44.03 134 SER A CA 1
ATOM 1051 C C . SER A 1 134 ? 2.841 29.711 16.809 1.00 44.03 134 SER A C 1
ATOM 1053 O O . SER A 1 134 ? 2.317 29.413 15.733 1.00 44.03 134 SER A O 1
ATOM 1055 N N . PRO A 1 135 ? 4.146 29.473 17.029 1.00 42.66 135 PRO A N 1
ATOM 1056 C CA . PRO A 1 135 ? 4.998 28.854 16.024 1.00 42.66 135 PRO A CA 1
ATOM 1057 C C . PRO A 1 135 ? 4.697 27.347 15.959 1.00 42.66 135 PRO A C 1
ATOM 1059 O O . PRO A 1 135 ? 5.344 26.537 16.618 1.00 42.66 135 PRO A O 1
ATOM 1062 N N . GLU A 1 136 ? 3.710 26.951 15.153 1.00 39.75 136 GLU A N 1
ATOM 1063 C CA . GLU A 1 136 ? 3.397 25.552 14.810 1.00 39.75 136 GLU A CA 1
ATOM 1064 C C . GLU A 1 136 ? 4.446 24.964 13.849 1.00 39.75 136 GLU A C 1
ATOM 1066 O O . GLU A 1 136 ? 4.157 24.527 12.741 1.00 39.75 136 GLU A O 1
ATOM 1071 N N . ARG A 1 137 ? 5.717 24.953 14.256 1.00 41.34 137 ARG A N 1
ATOM 1072 C CA . ARG A 1 137 ? 6.810 24.410 13.433 1.00 41.34 137 ARG A CA 1
ATOM 1073 C C . ARG A 1 137 ? 7.208 22.974 13.782 1.00 41.34 137 ARG A C 1
ATOM 1075 O O . ARG A 1 137 ? 8.239 22.514 13.314 1.00 41.34 137 ARG A O 1
ATOM 1082 N N . SER A 1 138 ? 6.407 22.258 14.584 1.00 41.00 138 SER A N 1
ATOM 1083 C CA . SER A 1 138 ? 6.803 20.937 15.116 1.00 41.00 138 SER A CA 1
ATOM 1084 C C . SER A 1 138 ? 5.740 19.823 15.057 1.00 41.00 138 SER A C 1
ATOM 1086 O O . SER A 1 138 ? 6.010 18.699 15.467 1.00 41.00 138 SER A O 1
ATOM 1088 N N . ARG A 1 139 ? 4.532 20.069 14.522 1.00 46.22 139 ARG A N 1
ATOM 1089 C CA . ARG A 1 139 ? 3.488 19.022 14.381 1.00 46.22 139 ARG A CA 1
ATOM 1090 C C . ARG A 1 139 ? 3.230 18.555 12.949 1.00 46.22 139 ARG A C 1
ATOM 1092 O O . ARG A 1 139 ? 2.526 17.568 12.754 1.00 46.22 139 ARG A O 1
ATOM 109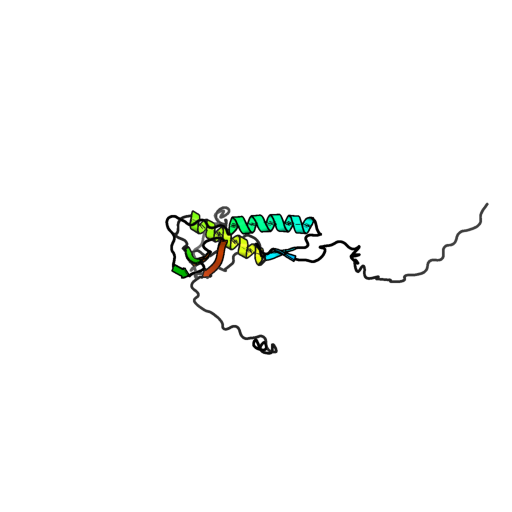9 N N . GLN A 1 140 ? 3.873 19.176 11.964 1.00 46.22 140 GLN A N 1
ATOM 1100 C CA . GLN A 1 140 ? 3.741 18.835 10.545 1.00 46.22 140 GLN A CA 1
ATOM 1101 C C . GLN A 1 140 ? 4.558 17.596 10.129 1.00 46.22 140 GLN A C 1
ATOM 1103 O O . GLN A 1 140 ? 4.882 17.434 8.959 1.00 46.22 140 GLN A O 1
ATOM 1108 N N . ASN A 1 141 ? 4.918 16.704 11.054 1.00 38.84 141 ASN A N 1
ATOM 1109 C CA . ASN A 1 141 ? 5.497 15.424 10.662 1.00 38.84 141 ASN A CA 1
ATOM 1110 C C . ASN A 1 141 ? 4.367 14.426 10.379 1.00 38.84 141 ASN A C 1
ATOM 1112 O O . ASN A 1 141 ? 3.837 13.775 11.277 1.00 38.84 141 ASN A O 1
ATOM 1116 N N . SER A 1 142 ? 4.078 14.235 9.090 1.00 48.03 142 SER A N 1
ATOM 1117 C CA . SER A 1 142 ? 3.632 12.951 8.521 1.00 48.03 142 SER A CA 1
ATOM 1118 C C . SER A 1 142 ? 2.222 12.438 8.856 1.00 48.03 142 SER A C 1
ATOM 1120 O O . SER A 1 142 ? 2.034 11.252 9.135 1.00 48.03 142 SER A O 1
ATOM 1122 N N . ARG A 1 143 ? 1.179 13.265 8.740 1.00 55.94 143 ARG A N 1
ATOM 1123 C CA . ARG A 1 143 ? -0.180 12.708 8.593 1.00 55.94 143 ARG A CA 1
ATOM 1124 C C . ARG A 1 143 ? -0.421 12.358 7.133 1.00 55.94 143 ARG A C 1
ATOM 1126 O O . ARG A 1 143 ? -1.032 13.110 6.390 1.00 55.94 143 ARG A O 1
ATOM 1133 N N . ILE A 1 144 ? 0.119 11.211 6.720 1.00 57.84 144 ILE A N 1
ATOM 1134 C CA . ILE A 1 144 ? -0.073 10.680 5.362 1.00 57.84 144 ILE A CA 1
ATOM 1135 C C . ILE A 1 144 ? -1.554 10.301 5.119 1.00 57.84 144 ILE A C 1
ATOM 1137 O O . ILE A 1 144 ? -1.953 10.057 3.984 1.00 57.84 144 ILE A O 1
ATOM 1141 N N . PHE A 1 145 ? -2.382 10.240 6.167 1.00 64.81 145 PHE A N 1
ATOM 1142 C CA . PHE A 1 145 ? -3.830 10.048 6.095 1.00 64.81 145 PHE A CA 1
ATOM 1143 C C . PHE A 1 145 ? -4.540 10.827 7.230 1.00 64.81 145 PHE A C 1
ATOM 1145 O O . PHE A 1 145 ? -3.937 11.002 8.296 1.00 64.81 145 PHE A O 1
ATOM 1152 N N . PRO A 1 146 ? -5.778 11.322 7.015 1.00 66.00 146 PRO A N 1
ATOM 1153 C CA . PRO A 1 146 ? -6.548 12.089 8.005 1.00 66.00 146 PRO A CA 1
ATOM 1154 C C . PRO A 1 146 ? -6.883 11.284 9.271 1.00 66.00 146 PRO A C 1
ATOM 1156 O O . PRO A 1 146 ? -6.907 10.050 9.241 1.00 66.00 146 PRO A O 1
ATOM 1159 N N . GLU A 1 147 ? -7.187 11.972 10.382 1.00 67.19 147 GLU A N 1
ATOM 1160 C CA . GLU A 1 147 ? -7.367 11.363 11.721 1.00 67.19 147 GLU A CA 1
ATOM 1161 C C . GLU A 1 147 ? -8.507 10.334 11.829 1.00 67.19 147 GLU A C 1
ATOM 1163 O O . GLU A 1 147 ? -8.579 9.620 12.822 1.00 67.19 147 GLU A O 1
ATOM 1168 N N . GLN A 1 148 ? -9.375 10.220 10.822 1.00 75.25 148 GLN A N 1
ATOM 1169 C CA . GLN A 1 148 ? -10.505 9.279 10.792 1.00 75.25 148 GLN A CA 1
ATOM 1170 C C . GLN A 1 148 ? -10.357 8.187 9.722 1.00 75.25 148 GLN A C 1
ATOM 1172 O O . GLN A 1 148 ? -11.334 7.538 9.354 1.00 75.25 148 GLN A O 1
ATOM 1177 N N . SER A 1 149 ? -9.152 8.000 9.182 1.00 86.19 149 SER A N 1
ATOM 1178 C CA . SER A 1 149 ? -8.935 7.022 8.113 1.00 86.19 149 SER A CA 1
ATOM 1179 C C . SER A 1 149 ? -8.830 5.602 8.653 1.00 86.19 149 SER A C 1
ATOM 1181 O O . SER A 1 149 ? -8.193 5.351 9.675 1.00 86.19 149 SER A O 1
ATOM 1183 N N . HIS A 1 150 ? -9.395 4.660 7.910 1.00 92.00 150 HIS A N 1
ATOM 1184 C CA . HIS A 1 150 ? -9.247 3.228 8.122 1.00 92.00 150 HIS A CA 1
ATOM 1185 C C . HIS A 1 150 ? -8.273 2.677 7.083 1.00 92.00 150 HIS A C 1
ATOM 1187 O O . HIS A 1 150 ? -8.487 2.857 5.883 1.00 92.00 150 HIS A O 1
ATOM 1193 N N . VAL A 1 151 ? -7.204 2.019 7.532 1.00 94.81 151 VAL A N 1
ATOM 1194 C CA . VAL A 1 151 ? -6.202 1.428 6.635 1.00 94.81 151 VAL A CA 1
ATOM 1195 C C . VAL A 1 151 ? -6.338 -0.087 6.651 1.00 94.81 151 VAL A C 1
ATOM 1197 O O . VAL A 1 151 ? -6.247 -0.709 7.704 1.00 94.81 151 VAL A O 1
ATOM 1200 N N . TYR A 1 152 ? -6.516 -0.683 5.481 1.00 97.19 152 TYR A N 1
ATOM 1201 C CA . TYR A 1 152 ? -6.613 -2.122 5.284 1.00 97.19 152 TYR A CA 1
ATOM 1202 C C . TYR A 1 152 ? -5.354 -2.607 4.578 1.00 97.19 152 TYR A C 1
ATOM 1204 O O . TYR A 1 152 ? -4.993 -2.081 3.527 1.00 97.19 152 TYR A O 1
ATOM 1212 N N . LEU A 1 153 ? -4.693 -3.614 5.141 1.00 97.56 153 LEU A N 1
ATOM 1213 C CA . LEU A 1 153 ? -3.535 -4.263 4.536 1.00 97.56 153 LEU A CA 1
ATOM 1214 C C . LEU A 1 153 ? -3.894 -5.698 4.173 1.00 97.56 153 LEU A C 1
ATOM 1216 O O . LEU A 1 153 ? -4.316 -6.455 5.045 1.00 97.56 153 LEU A O 1
ATOM 1220 N N . PHE A 1 154 ? -3.683 -6.080 2.917 1.00 98.00 154 PHE A N 1
ATOM 1221 C CA . PHE A 1 154 ? -3.716 -7.482 2.515 1.00 98.00 154 PHE A CA 1
ATOM 1222 C C . PHE A 1 154 ? -2.325 -8.085 2.703 1.00 98.00 154 PHE A C 1
ATOM 1224 O O . PHE A 1 154 ? -1.343 -7.591 2.140 1.00 98.00 154 PHE A O 1
ATOM 1231 N N . VAL A 1 155 ? -2.245 -9.145 3.500 1.00 97.00 155 VAL A N 1
ATOM 1232 C CA . VAL A 1 155 ? -1.005 -9.821 3.875 1.00 97.00 155 VAL A CA 1
ATOM 1233 C C . VAL A 1 155 ? -1.068 -11.268 3.418 1.00 97.00 155 VAL A C 1
ATOM 1235 O O . VAL A 1 155 ? -1.964 -12.006 3.822 1.00 97.00 155 VAL A O 1
ATOM 1238 N N . SER A 1 156 ? -0.084 -11.688 2.632 1.00 95.31 156 SER A N 1
ATOM 1239 C CA . SER A 1 156 ? 0.082 -13.088 2.247 1.00 95.31 156 SER A CA 1
ATOM 1240 C C . SER A 1 156 ? 1.004 -13.824 3.235 1.00 95.31 156 SER A C 1
ATOM 1242 O O . SER A 1 156 ? 1.931 -13.205 3.773 1.00 95.31 156 SER A O 1
ATOM 1244 N N . PRO A 1 157 ? 0.810 -15.140 3.473 1.00 86.88 157 PRO A N 1
ATOM 1245 C CA . PRO A 1 157 ? 1.545 -15.903 4.486 1.00 86.88 157 PRO A CA 1
ATOM 1246 C C . PRO A 1 157 ? 3.070 -15.953 4.293 1.00 86.88 157 PRO A C 1
ATOM 1248 O O . PRO A 1 157 ? 3.784 -16.252 5.246 1.00 86.88 157 PRO A O 1
ATOM 1251 N N . GLY A 1 158 ? 3.583 -15.662 3.090 1.00 84.06 158 GLY A N 1
ATOM 1252 C CA . GLY A 1 158 ? 5.018 -15.756 2.777 1.00 84.06 158 GLY A CA 1
ATOM 1253 C C . GLY A 1 158 ? 5.655 -14.510 2.160 1.00 84.06 158 GLY A C 1
ATOM 1254 O O . GLY A 1 158 ? 6.877 -14.372 2.202 1.00 84.06 158 GLY A O 1
ATOM 1255 N N . SER A 1 159 ? 4.868 -13.593 1.596 1.00 83.12 159 SER A N 1
ATOM 1256 C CA . SER A 1 159 ? 5.391 -12.436 0.851 1.00 83.12 159 SER A CA 1
ATOM 1257 C C . SER A 1 159 ? 5.183 -11.091 1.549 1.00 83.12 159 SER A C 1
ATOM 1259 O O . SER A 1 159 ? 5.633 -10.068 1.038 1.00 83.12 159 SER A O 1
ATOM 1261 N N . GLY A 1 160 ? 4.552 -11.074 2.726 1.00 93.00 160 GLY A N 1
ATOM 1262 C CA . GLY A 1 160 ? 4.271 -9.845 3.465 1.00 93.00 160 GLY A CA 1
ATOM 1263 C C . GLY A 1 160 ? 3.050 -9.103 2.920 1.00 93.00 160 GLY A C 1
ATOM 1264 O O . GLY A 1 160 ? 2.070 -9.726 2.516 1.00 93.00 160 GLY A O 1
ATOM 1265 N N . VAL A 1 161 ? 3.085 -7.769 2.952 1.00 96.56 161 VAL A N 1
ATOM 1266 C CA . VAL A 1 161 ? 1.990 -6.913 2.472 1.00 96.56 161 VAL A CA 1
ATOM 1267 C C . VAL A 1 161 ? 1.978 -6.898 0.944 1.00 96.56 161 VAL A C 1
ATOM 1269 O O . VAL A 1 161 ? 2.958 -6.486 0.331 1.00 96.56 161 VAL A O 1
ATOM 1272 N N . LEU A 1 162 ? 0.862 -7.303 0.338 1.00 95.12 162 LEU A N 1
ATOM 1273 C CA . LEU A 1 162 ? 0.659 -7.255 -1.117 1.00 95.12 162 LEU A CA 1
ATOM 1274 C C . LEU A 1 162 ? -0.316 -6.159 -1.552 1.00 95.12 162 LEU A C 1
ATOM 1276 O O . LEU A 1 162 ? -0.282 -5.732 -2.700 1.00 95.12 162 LEU A O 1
ATOM 1280 N N . GLY A 1 163 ? -1.181 -5.700 -0.647 1.00 94.94 163 GLY A N 1
ATOM 1281 C CA . GLY A 1 163 ? -2.190 -4.692 -0.953 1.00 94.94 163 GLY A CA 1
ATOM 1282 C C . GLY A 1 163 ? -2.406 -3.731 0.205 1.00 94.94 163 GLY A C 1
ATOM 1283 O O . GLY A 1 163 ? -2.262 -4.101 1.371 1.00 94.94 163 GLY A O 1
ATOM 1284 N N . CYS A 1 164 ? -2.765 -2.494 -0.125 1.00 95.38 164 CYS A N 1
ATOM 1285 C CA . CYS A 1 164 ? -3.113 -1.457 0.834 1.00 95.38 164 CYS A CA 1
ATOM 1286 C C . CYS A 1 164 ? -4.328 -0.680 0.324 1.00 95.38 164 CYS A C 1
ATOM 1288 O O . CYS A 1 164 ? -4.371 -0.300 -0.844 1.00 95.38 164 CYS A O 1
ATOM 1290 N N . LEU A 1 165 ? -5.294 -0.427 1.203 1.00 95.56 165 LEU A N 1
ATOM 1291 C CA . LEU A 1 165 ? -6.449 0.423 0.938 1.00 95.56 165 LEU A CA 1
ATOM 1292 C C . LEU A 1 165 ? -6.619 1.405 2.093 1.00 95.56 165 LEU A C 1
ATOM 1294 O O . LEU A 1 165 ? -6.580 1.017 3.259 1.00 95.56 165 LEU A O 1
ATOM 1298 N N . VAL A 1 166 ? -6.834 2.677 1.767 1.00 92.50 166 VAL A N 1
ATOM 1299 C CA . VAL A 1 166 ? -7.164 3.720 2.742 1.00 92.50 166 VAL A CA 1
ATOM 1300 C C . VAL A 1 166 ? -8.579 4.189 2.464 1.00 92.50 166 VAL A C 1
ATOM 1302 O O . VAL A 1 166 ? -8.890 4.584 1.344 1.00 92.50 166 VAL A O 1
ATOM 1305 N N . ALA A 1 167 ? -9.429 4.141 3.481 1.00 91.25 167 ALA A N 1
ATOM 1306 C CA . ALA A 1 167 ? -10.808 4.588 3.398 1.00 91.25 167 ALA A CA 1
ATOM 1307 C C . ALA A 1 167 ? -11.077 5.695 4.414 1.00 91.25 167 ALA A C 1
ATOM 1309 O O . ALA A 1 167 ? -10.602 5.646 5.549 1.00 91.25 167 ALA A O 1
ATOM 1310 N N . GLN A 1 168 ? -11.898 6.657 4.013 1.00 87.88 168 GLN A N 1
ATOM 1311 C CA . GLN A 1 168 ? -12.464 7.681 4.880 1.00 87.88 168 GLN A CA 1
ATOM 1312 C C . GLN A 1 168 ? -13.967 7.768 4.606 1.00 87.88 168 GLN A C 1
ATOM 1314 O O . GLN A 1 168 ? -14.417 7.500 3.491 1.00 87.88 168 GLN A O 1
ATOM 1319 N N . GLY A 1 169 ? -14.748 8.143 5.619 1.00 85.44 169 GLY A N 1
ATOM 1320 C CA . GLY A 1 169 ? -16.149 8.496 5.411 1.00 85.44 169 GLY A CA 1
ATOM 1321 C C . GLY A 1 169 ? -16.269 9.744 4.534 1.00 85.44 169 GLY A C 1
ATOM 1322 O O . GLY A 1 169 ? -15.654 10.767 4.829 1.00 85.44 169 GLY A O 1
ATOM 1323 N N . ILE A 1 170 ? -17.070 9.660 3.474 1.00 85.94 170 ILE A N 1
ATOM 1324 C CA . ILE A 1 170 ? -17.404 10.790 2.601 1.00 85.94 170 ILE A CA 1
ATOM 1325 C C . ILE A 1 170 ? -18.886 11.137 2.751 1.00 85.94 170 ILE A C 1
ATOM 1327 O O . ILE A 1 170 ? -19.713 10.259 2.985 1.00 85.94 170 ILE A O 1
ATOM 1331 N N . SER A 1 171 ? -19.226 12.417 2.608 1.00 89.06 171 SER A N 1
ATOM 1332 C CA . SER A 1 171 ? -20.617 12.894 2.615 1.00 89.06 171 SER A CA 1
ATOM 1333 C C . SER A 1 171 ? -21.220 13.014 1.213 1.00 89.06 171 SER A C 1
ATOM 1335 O O . SER A 1 171 ? -22.438 13.018 1.068 1.00 89.06 171 SER A O 1
ATOM 1337 N N . GLN A 1 172 ? -20.380 13.122 0.183 1.00 91.94 172 GLN A N 1
ATOM 1338 C CA . GLN A 1 172 ? -20.787 13.336 -1.200 1.00 91.94 172 GLN A CA 1
ATOM 1339 C C . GLN A 1 172 ? -19.815 12.627 -2.148 1.00 91.94 172 GLN A C 1
ATOM 1341 O O . GLN A 1 172 ? -18.615 12.563 -1.884 1.00 91.94 172 GLN A O 1
ATOM 1346 N N . ALA A 1 173 ? -20.336 12.124 -3.265 1.00 92.69 173 ALA A N 1
ATOM 1347 C CA . ALA A 1 173 ? -19.565 11.571 -4.371 1.00 92.69 173 ALA A CA 1
ATOM 1348 C C . ALA A 1 173 ? -20.225 11.958 -5.697 1.00 92.69 173 ALA A C 1
ATOM 1350 O O . ALA A 1 173 ? -21.427 12.225 -5.747 1.00 92.69 173 ALA A O 1
ATOM 1351 N N . PHE A 1 174 ? -19.443 11.963 -6.772 1.00 93.12 174 PHE A N 1
ATOM 1352 C CA . PHE A 1 174 ? -19.930 12.251 -8.116 1.00 93.12 174 PHE A CA 1
ATOM 1353 C C . PHE A 1 174 ? -19.721 11.035 -9.006 1.00 93.12 174 PHE A C 1
ATOM 1355 O O . PHE A 1 174 ? -18.696 10.357 -8.926 1.00 93.12 174 PHE A O 1
ATOM 1362 N N . ARG A 1 175 ? -20.695 10.766 -9.874 1.00 94.75 175 ARG A N 1
ATOM 1363 C CA . ARG A 1 175 ? -20.547 9.748 -10.908 1.00 94.75 175 ARG A CA 1
ATOM 1364 C C . ARG A 1 175 ? -19.583 10.270 -11.970 1.00 94.75 175 ARG A C 1
ATOM 1366 O O . ARG A 1 175 ? -19.858 11.296 -12.583 1.00 94.75 175 ARG A O 1
ATOM 1373 N N . VAL A 1 176 ? -18.490 9.548 -12.201 1.00 93.62 176 VAL A N 1
ATOM 1374 C CA . VAL A 1 176 ? -17.593 9.820 -13.330 1.00 93.62 176 VAL A CA 1
ATOM 1375 C C . VAL A 1 176 ? -18.304 9.385 -14.610 1.00 93.62 176 VAL A C 1
ATOM 1377 O O . VAL A 1 176 ? -18.761 8.245 -14.712 1.00 93.62 176 VAL A O 1
ATOM 1380 N N . LEU A 1 177 ? -18.447 10.310 -15.555 1.00 92.12 177 LEU A N 1
ATOM 1381 C CA . LEU A 1 177 ? -18.959 10.017 -16.890 1.00 92.12 177 LEU A CA 1
ATOM 1382 C C . LEU A 1 177 ? -17.775 9.705 -17.813 1.00 92.12 177 LEU A C 1
ATOM 1384 O O . LEU A 1 177 ? -16.718 10.314 -17.645 1.00 92.12 177 LEU A O 1
ATOM 1388 N N . PRO A 1 178 ? -17.918 8.758 -18.755 1.00 86.81 178 PRO A N 1
ATOM 1389 C CA . PRO A 1 178 ? -16.866 8.484 -19.723 1.00 86.81 178 PRO A CA 1
ATOM 1390 C C . PRO A 1 178 ? -16.614 9.714 -20.597 1.00 86.81 178 PRO A C 1
ATOM 1392 O O . PRO A 1 178 ? -17.546 10.453 -20.924 1.00 86.81 178 PRO A O 1
ATOM 1395 N N . GLU A 1 179 ? -15.359 9.898 -21.003 1.00 88.50 179 GLU A N 1
ATOM 1396 C CA . GLU A 1 179 ? -14.995 10.933 -21.968 1.00 88.50 179 GLU A CA 1
ATOM 1397 C C . GLU A 1 179 ? -15.774 10.712 -23.279 1.00 88.50 179 GLU A C 1
ATOM 1399 O O . GLU A 1 179 ? -15.762 9.592 -23.822 1.00 88.50 179 GLU A O 1
ATOM 1404 N N . PRO A 1 180 ? -16.465 11.742 -23.802 1.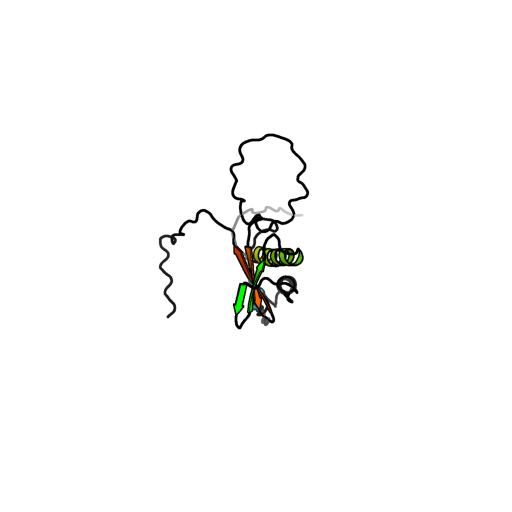00 83.25 180 PRO A N 1
ATOM 1405 C CA . PRO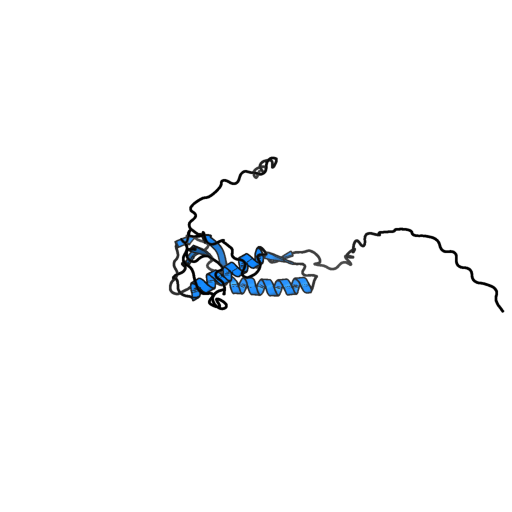 A 1 180 ? -17.255 11.615 -25.017 1.00 83.25 180 PRO A CA 1
ATOM 1406 C C . PRO A 1 180 ? -16.345 11.265 -26.203 1.00 83.25 180 PRO A C 1
ATOM 1408 O O . PRO A 1 180 ? -15.428 12.008 -26.537 1.00 83.25 180 PRO A O 1
ATOM 1411 N N . GLY A 1 181 ? -16.604 10.121 -26.846 1.00 78.56 181 GLY A N 1
ATOM 1412 C CA . GLY A 1 181 ? -15.843 9.634 -28.005 1.00 78.56 181 GLY A CA 1
ATOM 1413 C C . GLY A 1 181 ? -14.897 8.460 -27.727 1.00 78.56 181 GLY A C 1
ATOM 1414 O O . GLY A 1 181 ? -14.344 7.901 -28.672 1.00 78.56 181 GLY A O 1
ATOM 1415 N N . SER A 1 182 ? -14.747 8.021 -26.472 1.00 72.94 182 SER A N 1
ATOM 1416 C CA . SER A 1 182 ? -14.115 6.730 -26.176 1.00 72.94 182 SER A CA 1
ATOM 1417 C C . SER A 1 182 ? -15.097 5.593 -26.494 1.00 72.94 182 SER A C 1
ATOM 1419 O O . SER A 1 182 ? -16.110 5.415 -25.818 1.00 72.94 182 SER A O 1
ATOM 1421 N N . ALA A 1 183 ? -14.853 4.847 -27.576 1.00 68.38 183 ALA A N 1
ATOM 1422 C CA . ALA A 1 183 ? -15.613 3.628 -27.845 1.00 68.38 183 ALA A CA 1
ATOM 1423 C C . ALA A 1 183 ? -15.438 2.661 -26.657 1.00 68.38 183 ALA A C 1
ATOM 1425 O O . ALA A 1 183 ? -14.326 2.564 -26.127 1.00 68.38 183 ALA A O 1
ATOM 1426 N N . PRO A 1 184 ? -16.492 1.950 -26.216 1.00 69.12 184 PRO A N 1
ATOM 1427 C CA . PRO A 1 184 ? -16.337 0.939 -25.182 1.00 69.12 184 PRO A CA 1
ATOM 1428 C C . PRO A 1 184 ? -15.285 -0.076 -25.640 1.00 69.12 184 PRO A C 1
ATOM 1430 O O . PRO A 1 184 ? -15.350 -0.565 -26.770 1.00 69.12 184 PRO A O 1
ATOM 1433 N N . PHE A 1 185 ? -14.297 -0.345 -24.778 1.00 62.09 185 PHE A N 1
ATOM 1434 C CA . PHE A 1 185 ? -13.275 -1.358 -25.030 1.00 62.09 185 PHE A CA 1
ATOM 1435 C C . PHE A 1 185 ? -13.963 -2.647 -25.502 1.00 62.09 185 PHE A C 1
ATOM 1437 O O . PHE A 1 185 ? -14.908 -3.086 -24.835 1.00 62.09 185 PHE A O 1
ATOM 1444 N N . PRO A 1 186 ? -13.542 -3.247 -26.631 1.00 66.06 186 PRO A N 1
ATOM 1445 C CA . PRO A 1 186 ? -14.081 -4.536 -27.025 1.00 66.06 186 PRO A CA 1
ATOM 1446 C C . PRO A 1 186 ? -13.821 -5.513 -25.876 1.00 66.06 186 PRO A C 1
ATOM 1448 O O . PRO A 1 186 ? -12.705 -5.589 -25.358 1.00 66.06 186 PRO A O 1
ATOM 1451 N N . GLY A 1 187 ? -14.880 -6.189 -25.425 1.00 61.69 187 GLY A N 1
ATOM 1452 C CA . GLY A 1 187 ? -14.779 -7.182 -24.361 1.00 61.69 187 GLY A CA 1
ATOM 1453 C C . GLY A 1 187 ? -13.768 -8.277 -24.725 1.00 61.69 187 GLY A C 1
ATOM 1454 O O . GLY A 1 187 ? -13.487 -8.474 -25.911 1.00 61.69 187 GLY A O 1
ATOM 1455 N N . PRO A 1 188 ? -13.200 -8.977 -23.727 1.00 62.03 188 PRO A N 1
ATOM 1456 C CA . PRO A 1 188 ? -12.299 -10.089 -24.000 1.00 62.03 188 PRO A CA 1
ATOM 1457 C C . PRO A 1 188 ? -13.031 -11.138 -24.854 1.00 62.03 188 PRO A C 1
ATOM 1459 O O . PRO A 1 188 ? -14.161 -11.504 -24.521 1.00 62.03 188 PRO A O 1
ATOM 1462 N N . GLN A 1 189 ? -12.409 -11.542 -25.969 1.00 52.88 189 GLN A N 1
ATOM 1463 C CA . GLN A 1 189 ? -12.872 -12.654 -26.811 1.00 52.88 189 GLN A CA 1
ATOM 1464 C C . GLN A 1 189 ? -12.706 -13.994 -26.099 1.00 52.88 189 GLN A C 1
ATOM 1466 O O . GLN A 1 189 ? -11.710 -14.136 -25.350 1.00 52.88 189 GLN A O 1
#

InterPro domains:
  IPR028005 N-acetyltransferase ESCO, zinc-finger [PF13878] (21-60)

Radius of gyration: 28.08 Å; chains: 1; bounding box: 78×59×70 Å

Sequence (189 aa):
IDPSGKAPRKSKESSQHSLDQMIIDAGQRQLGARQCGSCGMLYAPGIPEDRLQHLRHHRRLREGLRYLGWKKERVVAEFWDGKIVLILPGDPKYAIRKAQEVLALVDSELGFPAGAPRCPEPSRSSSRQNSRISPERSRQNSRIFPEQSHVYLFVSPGSGVLGCLVAQGISQAFRVLPEPGSAPFPGPQ

Secondary structure (DSSP, 8-state):
------PPP-----------------S-TT-S-EE-TTT--EE-TTSHHHHHHHHHHHHHHHHHH-----SS--EEEEETTEEEEEE-TTS-HHHHHHHHHHHHHHHHHTTPPTT--SSPPP---------------SS-S--SS-TT-EEEEEEETTTEEEEEEEE---S---PPPPPTT-PPPPPP-

Organism: NCBI:txid797021

Foldseek 3Di:
DDDDDDDDDDDDDDDPPPPPVDDDPPPDPQQDWDADPQQRDTFGPVDVVRVVVCVVLNVLRQVLQDDPDDPDFQWPAADPFWTKTKDALPDDPVRVVSLQSNLQNVCVVVPHDPLPAPDDDPPPPDDDDDDDDDPPPPPSPDPNDDNGKMKMFTQGPPRGTDDIDIDDDDPDDDDDDDDPPPDPDPPDD